Protein AF-A0A6I2GL03-F1 (afdb_monomer)

Secondary structure (DSSP, 8-state):
------PPP---------------------------PPPPP---EEEEEEETTEEEEEEEETTEEEEEEEEEEETTEEEEEEEETTEEEEEEEETTTTEEEEEEEETTT--B----HHHHHHHHHHHHHHHHHSPPGGGS-HHHHHHHHHHHHHHT--TTS-S-EEEE--SSS---B-HHHHHHHSTTT---TT---EEEEE--BTTBSTT-GGGEEEEE-SS--SSSS-EEEETTEEEES--SS-SS-EEESTTSSBSSSSTT--S-BBHHHHHHHHHHTTT--SSSHHHHHHHHHHHHHHHHSPP--

pLDDT: mean 80.21, std 18.07, range [30.84, 98.75]

Radius of gyration: 24.55 Å; Cα contacts (8 Å, |Δi|>4): 687; chains: 1; bounding box: 97×52×52 Å

Foldseek 3Di:
DDDDDDDDDDDDDDDDDDDDDPDDPDPPPDPPPPFAAQAAAQAWDWDWDDDLFKIWGWTDGPPWIKGKMWGDPDVQKIKIWIDTPQKIWIKIDRLVQQKMKIAIAGNVPRHFDFQDSVNLNHLLNVLVNLLVPADFAPNGRPRSLQNSLNSQLNSLPGRQDGRTDMGGQDPPDDFAFPLVQQCAQEPVNPHDPDDQDWDWAFEAAPVGHRVDPQRTATERHYADDPDQFKWWDDPNDIDPAFAARDGHIHMYHQQAQAQGHDRSGGQTGGRLSRHLSSHNRHHHHSPDPRNNVSSSVSSSSSSHNHGSD

Nearest PDB structures (foldseek):
  6xux-assembly1_A  TM=5.306E-01  e=7.454E-02  Escherichia coli K-12
  5ca3-assembly1_A  TM=5.198E-01  e=1.328E-01  Escherichia coli K-12
  5gw7-assembly1_A  TM=5.240E-01  e=1.672E-01  Escherichia coli K-12
  7q1u-assembly1_B  TM=5.285E-01  e=1.877E-01  Escherichia coli K-12
  7vd2-assembly1_B  TM=6.898E-01  e=7.548E+00  Homo sapiens

Solvent-accessible surface area (backbone atoms only — not comparable to full-atom values): 16567 Å² total; per-residue (Å²): 138,84,85,86,80,84,82,82,85,81,85,83,85,84,91,79,96,69,85,82,74,86,72,70,84,73,79,78,76,69,77,83,73,90,42,49,59,84,51,71,65,39,72,60,52,73,48,79,49,78,51,86,51,28,24,36,41,38,35,40,34,92,91,48,55,36,42,40,39,15,27,58,78,47,97,77,24,35,39,32,43,37,36,41,98,57,37,37,36,40,33,39,39,31,67,88,78,26,36,32,36,39,32,38,25,29,63,90,77,68,44,83,50,74,62,48,65,74,51,22,11,48,32,36,18,46,30,54,42,43,58,69,73,43,59,65,37,80,72,27,43,67,21,47,44,52,39,44,40,51,40,12,46,57,28,58,49,30,71,81,52,78,46,65,41,82,41,64,35,65,93,84,56,74,82,58,69,38,37,71,33,29,54,33,43,13,75,90,47,79,64,42,96,90,56,89,36,62,48,77,13,38,22,47,28,97,88,48,55,53,85,35,79,65,17,27,32,39,32,35,21,28,47,45,79,91,48,102,35,39,29,27,61,52,97,95,40,79,40,76,46,68,56,64,37,51,67,46,42,42,34,39,8,36,44,43,24,32,19,51,36,65,68,53,33,56,41,26,27,30,55,40,19,19,26,25,35,26,27,44,50,28,65,41,25,41,43,34,86,61,30,47,51,27,45,63,57,20,47,36,46,38,73,61,49,65,57,55,91

Sequence (309 aa):
MKRLVAMLAVSVLFAGCGEQQEQAPQEQVSPEIDGEQAAPVKEGTLSLQESAGAAEGRFVSGDDVVAFRSREVEPGVFSVDVSLHGLALNALMDPANGAGSLDGFAEANGADTQIVDEDRAVLAGFSAALNRDLPQGDAASPAAKYLRRSVSLWAEHPSSVELERTVLGERGRGYTMLCSYAKCGGAYTGSCSSWNWYSYAKHDCQHGGFDATINQQIAQLGNHGTCSGDEYYYSSGWKCGEPDHWSRPKVYGNCFGRCGGGCGGDTQYTVDATNHDGCVRNGHALASAYCDDQFTSASDDELYAGNCY

Structure (mmCIF, N/CA/C/O backbone):
data_AF-A0A6I2GL03-F1
#
_entry.id   AF-A0A6I2GL03-F1
#
loop_
_atom_site.group_PDB
_atom_site.id
_atom_site.type_symbol
_atom_site.label_atom_id
_atom_site.label_alt_id
_atom_site.label_comp_id
_atom_site.label_asym_id
_atom_site.label_entity_id
_atom_site.label_seq_id
_atom_site.pdbx_PDB_ins_code
_atom_site.Cartn_x
_atom_site.Cartn_y
_atom_site.Cartn_z
_atom_site.occupancy
_atom_site.B_iso_or_equiv
_atom_site.auth_seq_id
_atom_site.auth_comp_id
_atom_site.auth_asym_id
_atom_site.auth_atom_id
_atom_site.pdbx_PDB_model_num
ATOM 1 N N . MET A 1 1 ? 77.131 -28.910 19.345 1.00 39.12 1 MET A N 1
ATOM 2 C CA . MET A 1 1 ? 77.290 -28.997 17.876 1.00 39.12 1 MET A CA 1
ATOM 3 C C . MET A 1 1 ? 76.082 -29.715 17.289 1.00 39.12 1 MET A C 1
ATOM 5 O O . MET A 1 1 ? 75.655 -30.689 17.886 1.00 39.12 1 MET A O 1
ATOM 9 N N . LYS A 1 2 ? 75.614 -29.232 16.127 1.00 40.28 2 LYS A N 1
ATOM 10 C CA . LYS A 1 2 ? 74.581 -29.777 15.217 1.00 40.28 2 LYS A CA 1
ATOM 11 C C . LYS A 1 2 ? 73.106 -29.568 15.609 1.00 40.28 2 LYS A C 1
ATOM 13 O O . LYS A 1 2 ? 72.483 -30.383 16.274 1.00 40.28 2 LYS A O 1
ATOM 18 N N . ARG A 1 3 ? 72.570 -28.445 15.105 1.00 38.75 3 ARG A N 1
ATOM 19 C CA . ARG A 1 3 ? 71.143 -28.182 14.859 1.00 38.75 3 ARG A CA 1
ATOM 20 C C . ARG A 1 3 ? 70.685 -29.029 13.664 1.00 38.75 3 ARG A C 1
ATOM 22 O O . ARG A 1 3 ? 71.364 -29.021 12.639 1.00 38.75 3 ARG A O 1
ATOM 29 N N . LEU A 1 4 ? 69.557 -29.721 13.794 1.00 43.41 4 LEU A N 1
ATOM 30 C CA . LEU A 1 4 ? 68.844 -30.367 12.691 1.00 43.41 4 LEU A CA 1
ATOM 31 C C . LEU A 1 4 ? 67.777 -29.390 12.186 1.00 43.41 4 LEU A C 1
ATOM 33 O O . LEU A 1 4 ? 66.851 -29.042 12.913 1.00 43.41 4 LEU A O 1
ATOM 37 N N . VAL A 1 5 ? 67.970 -28.907 10.962 1.00 48.41 5 VAL A N 1
ATOM 38 C CA . VAL A 1 5 ? 67.008 -28.115 10.190 1.00 48.41 5 VAL A CA 1
ATOM 39 C C . VAL A 1 5 ? 66.266 -29.098 9.292 1.00 48.41 5 VAL A C 1
ATOM 41 O O . VAL A 1 5 ? 66.897 -29.773 8.480 1.00 48.41 5 VAL A O 1
ATOM 44 N N . ALA A 1 6 ? 64.950 -29.205 9.453 1.00 47.94 6 ALA A N 1
ATOM 45 C CA . ALA A 1 6 ? 64.095 -29.945 8.536 1.00 47.94 6 ALA A CA 1
ATOM 46 C C . ALA A 1 6 ? 63.769 -29.044 7.333 1.00 47.94 6 ALA A C 1
ATOM 48 O O . ALA A 1 6 ? 63.126 -28.007 7.484 1.00 47.94 6 ALA A O 1
ATOM 49 N N . MET A 1 7 ? 64.264 -29.426 6.154 1.00 41.88 7 MET A N 1
ATOM 50 C CA . MET A 1 7 ? 63.870 -28.854 4.867 1.00 41.88 7 MET A CA 1
ATOM 51 C C . MET A 1 7 ? 62.477 -29.368 4.492 1.00 41.88 7 MET A C 1
ATOM 53 O O . MET A 1 7 ? 62.287 -30.576 4.362 1.00 41.88 7 MET A O 1
ATOM 57 N N . LEU A 1 8 ? 61.529 -28.457 4.268 1.00 41.16 8 LEU A N 1
ATOM 58 C CA . LEU A 1 8 ? 60.331 -28.744 3.485 1.00 41.16 8 LEU A CA 1
ATOM 59 C C . LEU A 1 8 ? 60.680 -28.568 2.001 1.00 41.16 8 LEU A C 1
ATOM 61 O O . LEU A 1 8 ? 61.141 -27.503 1.589 1.00 41.16 8 LEU A O 1
ATOM 65 N N . ALA A 1 9 ? 60.480 -29.620 1.213 1.00 43.28 9 ALA A N 1
ATOM 66 C CA . ALA A 1 9 ? 60.606 -29.585 -0.235 1.00 43.28 9 ALA A CA 1
ATOM 67 C C . ALA A 1 9 ? 59.385 -28.877 -0.843 1.00 43.28 9 ALA A C 1
ATOM 69 O O . ALA A 1 9 ? 58.252 -29.312 -0.655 1.00 43.28 9 ALA A O 1
ATOM 70 N N . VAL A 1 10 ? 59.628 -27.790 -1.576 1.00 41.06 10 VAL A N 1
ATOM 71 C CA . VAL A 1 10 ? 58.640 -27.146 -2.448 1.00 41.06 10 VAL A CA 1
ATOM 72 C C . VAL A 1 10 ? 58.756 -27.799 -3.821 1.00 41.06 10 VAL A C 1
ATOM 74 O O . VAL A 1 10 ? 59.756 -27.632 -4.517 1.00 41.06 10 VAL A O 1
ATOM 77 N N . SER A 1 11 ? 57.744 -28.573 -4.200 1.00 44.53 11 SER A N 1
ATOM 78 C CA . SER A 1 11 ? 57.613 -29.128 -5.545 1.00 44.53 11 SER A CA 1
ATOM 79 C C . SER A 1 11 ? 57.050 -28.056 -6.476 1.00 44.53 11 SER A C 1
ATOM 81 O O . SER A 1 11 ? 55.866 -27.737 -6.431 1.00 44.53 11 SER A O 1
ATOM 83 N N . VAL A 1 12 ? 57.916 -27.492 -7.315 1.00 41.81 12 VAL A N 1
ATOM 84 C CA . VAL A 1 12 ? 57.535 -26.657 -8.458 1.00 41.81 12 VAL A CA 1
ATOM 85 C C . VAL A 1 12 ? 57.173 -27.591 -9.613 1.00 41.81 12 VAL A C 1
ATOM 87 O O . VAL A 1 12 ? 58.044 -28.280 -10.139 1.00 41.81 12 VAL A O 1
ATOM 90 N N . LEU A 1 13 ? 55.900 -27.616 -10.009 1.00 46.09 13 LEU A N 1
ATOM 91 C CA . LEU A 1 13 ? 55.458 -28.207 -11.272 1.00 46.09 13 LEU A CA 1
ATOM 92 C C . LEU A 1 13 ? 55.145 -27.074 -12.251 1.00 46.09 13 LEU A C 1
ATOM 94 O O . LEU A 1 13 ? 54.142 -26.379 -12.123 1.00 46.09 13 LEU A O 1
ATOM 98 N N . PHE A 1 14 ? 56.044 -26.895 -13.217 1.00 39.47 14 PHE A N 1
ATOM 99 C CA . PHE A 1 14 ? 55.793 -26.179 -14.463 1.00 39.47 14 PHE A CA 1
ATOM 100 C C . PHE A 1 14 ? 55.517 -27.194 -15.579 1.00 39.47 14 PHE A C 1
ATOM 102 O O . PHE A 1 14 ? 56.126 -28.262 -15.606 1.00 39.47 14 PHE A O 1
ATOM 109 N N . ALA A 1 15 ? 54.704 -26.741 -16.537 1.00 43.03 15 ALA A N 1
ATOM 110 C CA . ALA A 1 15 ? 54.479 -27.244 -17.895 1.00 43.03 15 ALA A CA 1
ATOM 111 C C . ALA A 1 15 ? 53.217 -28.095 -18.124 1.00 43.03 15 ALA A C 1
ATOM 113 O O . ALA A 1 15 ? 53.128 -29.265 -17.770 1.00 43.03 15 ALA A O 1
ATOM 114 N N . GLY A 1 16 ? 52.287 -27.468 -18.845 1.00 30.84 16 GLY A N 1
ATOM 115 C CA . GLY A 1 16 ? 51.155 -28.084 -19.521 1.00 30.84 16 GLY A CA 1
ATOM 116 C C . GLY A 1 16 ? 50.424 -27.035 -20.356 1.00 30.84 16 GLY A C 1
ATOM 117 O O . GLY A 1 16 ? 49.344 -26.602 -19.984 1.00 30.84 16 GLY A O 1
ATOM 118 N N . CYS A 1 17 ? 51.047 -26.568 -21.445 1.00 46.25 17 CYS A N 1
ATOM 119 C CA . CYS A 1 17 ? 50.319 -25.893 -22.521 1.00 46.25 17 CYS A CA 1
ATOM 120 C C . CYS A 1 17 ? 49.474 -26.961 -23.225 1.00 46.25 17 CYS A C 1
ATOM 122 O O . CYS A 1 17 ? 50.032 -27.837 -23.883 1.00 46.25 17 CYS A O 1
ATOM 124 N N . GLY A 1 18 ? 48.159 -26.909 -23.040 1.00 34.28 18 GLY A N 1
ATOM 125 C CA . GLY A 1 18 ? 47.176 -27.734 -23.733 1.00 34.28 18 GLY A CA 1
ATOM 126 C C . GLY A 1 18 ? 46.025 -26.843 -24.182 1.00 34.28 18 GLY A C 1
ATOM 127 O O . GLY A 1 18 ? 45.600 -25.970 -23.430 1.00 34.28 18 GLY A O 1
ATOM 128 N N . GLU A 1 19 ? 45.610 -27.027 -25.432 1.00 35.94 19 GLU A N 1
ATOM 129 C CA . GLU A 1 19 ? 44.560 -26.307 -26.156 1.00 35.94 19 GLU A CA 1
ATOM 130 C C . GLU A 1 19 ? 43.360 -25.894 -25.288 1.00 35.94 19 GLU A C 1
ATOM 132 O O . GLU A 1 19 ? 42.645 -26.735 -24.745 1.00 35.94 19 GLU A O 1
ATOM 137 N N . GLN A 1 20 ? 43.088 -24.586 -25.224 1.00 38.97 20 GLN A N 1
ATOM 138 C CA . GLN A 1 20 ? 41.753 -24.100 -24.892 1.00 38.97 20 GLN A CA 1
ATOM 139 C C . GLN A 1 20 ? 40.836 -24.426 -26.074 1.00 38.97 20 GLN A C 1
ATOM 141 O O . GLN A 1 20 ? 40.832 -23.722 -27.081 1.00 38.97 20 GLN A O 1
ATOM 146 N N . GLN A 1 21 ? 40.060 -25.501 -25.951 1.00 35.09 21 GLN A N 1
ATOM 147 C CA . GLN A 1 21 ? 38.801 -25.600 -26.677 1.00 35.09 21 GLN A CA 1
ATOM 148 C C . GLN A 1 21 ? 37.914 -24.438 -26.218 1.00 35.09 21 GLN A C 1
ATOM 150 O O . GLN A 1 21 ? 37.586 -24.342 -25.035 1.00 35.09 21 GLN A O 1
ATOM 155 N N . GLU A 1 22 ? 37.538 -23.564 -27.153 1.00 38.50 22 GLU A N 1
ATOM 156 C CA . GLU A 1 22 ? 36.390 -22.668 -27.015 1.00 38.50 22 GLU A CA 1
ATOM 157 C C . GLU A 1 22 ? 35.157 -23.523 -26.695 1.00 38.50 22 GLU A C 1
ATOM 159 O O . GLU A 1 22 ? 34.505 -24.080 -27.579 1.00 38.50 22 GLU A O 1
ATOM 164 N N . GLN A 1 23 ? 34.851 -23.672 -25.408 1.00 35.78 23 GLN A N 1
ATOM 165 C CA . GLN A 1 23 ? 33.518 -24.061 -24.986 1.00 35.78 23 GLN A CA 1
ATOM 166 C C . GLN A 1 23 ? 32.621 -22.853 -25.231 1.00 35.78 23 GLN A C 1
ATOM 168 O O . GLN A 1 23 ? 32.812 -21.791 -24.636 1.00 35.78 23 GLN A O 1
ATOM 173 N N . ALA A 1 24 ? 31.671 -23.026 -26.152 1.00 39.28 24 ALA A N 1
ATOM 174 C CA . ALA A 1 24 ? 30.541 -22.128 -26.323 1.00 39.28 24 ALA A CA 1
ATOM 175 C C . ALA A 1 24 ? 29.949 -21.782 -24.945 1.00 39.28 24 ALA A C 1
ATOM 177 O O . ALA A 1 24 ? 29.932 -22.662 -24.076 1.00 39.28 24 ALA A O 1
ATOM 178 N N . PRO A 1 25 ? 29.492 -20.535 -24.726 1.00 36.38 25 PRO A N 1
ATOM 179 C CA . PRO A 1 25 ? 28.933 -20.132 -23.446 1.00 36.38 25 PRO A CA 1
ATOM 180 C C . PRO A 1 25 ? 27.811 -21.104 -23.093 1.00 36.38 25 PRO A C 1
ATOM 182 O O . PRO A 1 25 ? 26.805 -21.184 -23.797 1.00 36.38 25 PRO A O 1
ATOM 185 N N . GLN A 1 26 ? 28.033 -21.897 -22.044 1.00 32.09 26 GLN A N 1
ATOM 186 C CA . GLN A 1 26 ? 26.962 -22.671 -21.454 1.00 32.09 26 GLN A CA 1
ATOM 187 C C . GLN A 1 26 ? 25.959 -21.653 -20.938 1.00 32.09 26 GLN A C 1
ATOM 189 O O . GLN A 1 26 ? 26.286 -20.831 -20.083 1.00 32.09 26 GLN A O 1
ATOM 194 N N . GLU A 1 27 ? 24.778 -21.690 -21.540 1.00 36.66 27 GLU A N 1
ATOM 195 C CA . GLU A 1 27 ? 23.555 -21.086 -21.049 1.00 36.66 27 GLU A CA 1
ATOM 196 C C . GLU A 1 27 ? 23.447 -21.473 -19.570 1.00 36.66 27 GLU A C 1
ATOM 198 O O . GLU A 1 27 ? 23.156 -22.620 -19.224 1.00 36.66 27 GLU A O 1
ATOM 203 N N . GLN A 1 28 ? 23.843 -20.547 -18.692 1.00 32.34 28 GLN A N 1
ATOM 204 C CA . GLN A 1 28 ? 23.580 -20.655 -17.270 1.00 32.34 28 GLN A CA 1
ATOM 205 C C . GLN A 1 28 ? 22.069 -20.568 -17.153 1.00 32.34 28 GLN A C 1
ATOM 207 O O . GLN A 1 28 ? 21.495 -19.485 -17.129 1.00 32.34 28 GLN A O 1
ATOM 212 N N . VAL A 1 29 ? 21.431 -21.733 -17.156 1.00 31.52 29 VAL A N 1
ATOM 213 C CA . VAL A 1 29 ? 20.069 -21.883 -16.677 1.00 31.52 29 VAL A CA 1
ATOM 214 C C . VAL A 1 29 ? 20.144 -21.498 -15.204 1.00 31.52 29 VAL A C 1
ATOM 216 O O . VAL A 1 29 ? 20.599 -22.289 -14.373 1.00 31.52 29 VAL A O 1
ATOM 219 N N . SER A 1 30 ? 19.826 -20.235 -14.907 1.00 36.69 30 SER A N 1
ATOM 220 C CA . SER A 1 30 ? 19.549 -19.808 -13.540 1.00 36.69 30 SER A CA 1
ATOM 221 C C . SER A 1 30 ? 18.530 -20.788 -12.968 1.00 36.69 30 SER A C 1
ATOM 223 O O . SER A 1 30 ? 17.579 -21.130 -13.675 1.00 36.69 30 SER A O 1
ATOM 225 N N . PRO A 1 31 ? 18.728 -21.293 -11.740 1.00 32.88 31 PRO A N 1
ATOM 226 C CA . PRO A 1 31 ? 17.686 -22.069 -11.092 1.00 32.88 31 PRO A CA 1
ATOM 227 C C . PRO A 1 31 ? 16.416 -21.217 -11.095 1.00 32.88 31 PRO A C 1
ATOM 229 O O . PRO A 1 31 ? 16.474 -20.056 -10.689 1.00 32.88 31 PRO A O 1
ATOM 232 N N . GLU A 1 32 ? 15.308 -21.773 -11.594 1.00 34.50 32 GLU A N 1
ATOM 233 C CA . GLU A 1 32 ? 13.977 -21.236 -11.323 1.00 34.50 32 GLU A CA 1
ATOM 234 C C . GLU A 1 32 ? 13.886 -21.114 -9.802 1.00 34.50 32 GLU A C 1
ATOM 236 O O . GLU A 1 32 ? 13.841 -22.109 -9.076 1.00 34.50 32 GLU A O 1
ATOM 241 N N . ILE A 1 33 ? 14.006 -19.886 -9.300 1.00 40.75 33 ILE A N 1
ATOM 242 C CA . ILE A 1 33 ? 13.600 -19.596 -7.940 1.00 40.75 33 ILE A CA 1
ATOM 243 C C . ILE A 1 33 ? 12.084 -19.702 -8.021 1.00 40.75 33 ILE A C 1
ATOM 245 O O . ILE A 1 33 ? 11.450 -18.832 -8.615 1.00 40.75 33 ILE A O 1
ATOM 249 N N . ASP A 1 34 ? 11.529 -20.795 -7.489 1.00 39.88 34 ASP A N 1
ATOM 250 C CA . ASP A 1 34 ? 10.107 -20.928 -7.159 1.00 39.88 34 ASP A CA 1
ATOM 251 C C . ASP A 1 34 ? 9.787 -19.866 -6.101 1.00 39.88 34 ASP A C 1
ATOM 253 O O . ASP A 1 34 ? 9.725 -20.123 -4.900 1.00 39.88 34 ASP A O 1
ATOM 257 N N . GLY A 1 35 ? 9.753 -18.619 -6.546 1.00 52.00 35 GLY A N 1
ATOM 258 C CA . GLY A 1 35 ? 9.530 -17.465 -5.720 1.00 52.00 35 GLY A CA 1
ATOM 259 C C . GLY A 1 35 ? 8.040 -17.176 -5.658 1.00 52.00 35 GLY A C 1
ATOM 260 O O . GLY A 1 35 ? 7.304 -17.366 -6.625 1.00 52.00 35 GLY A O 1
ATOM 261 N N . GLU A 1 36 ? 7.611 -16.711 -4.496 1.00 60.91 36 GLU A N 1
ATOM 262 C CA . GLU A 1 36 ? 6.259 -16.242 -4.235 1.00 60.91 36 GLU A CA 1
ATOM 263 C C . GLU A 1 36 ? 5.882 -15.092 -5.187 1.00 60.91 36 GLU A C 1
ATOM 265 O O . GLU A 1 36 ? 6.317 -13.953 -5.017 1.00 60.91 36 GLU A O 1
ATOM 270 N N . GLN A 1 37 ? 5.127 -15.389 -6.244 1.00 60.81 37 GLN A N 1
ATOM 271 C CA . GLN A 1 37 ? 4.642 -14.371 -7.177 1.00 60.81 37 GLN A CA 1
ATOM 272 C C . GLN A 1 37 ? 3.482 -13.587 -6.558 1.00 60.81 37 GLN A C 1
ATOM 274 O O . GLN A 1 37 ? 2.784 -14.086 -5.675 1.00 60.81 37 GLN A O 1
ATOM 279 N N . ALA A 1 38 ? 3.235 -12.374 -7.059 1.00 62.97 38 ALA A N 1
ATOM 280 C CA . ALA A 1 38 ? 2.039 -11.625 -6.690 1.00 62.97 38 ALA A CA 1
ATOM 281 C C . ALA A 1 38 ? 0.782 -12.477 -6.940 1.00 62.97 38 ALA A C 1
ATOM 283 O O . ALA A 1 38 ? 0.540 -12.960 -8.051 1.00 62.97 38 ALA A O 1
ATOM 284 N N . ALA A 1 39 ? -0.007 -12.694 -5.887 1.00 63.94 39 ALA A N 1
ATOM 285 C CA . ALA A 1 39 ? -1.159 -13.578 -5.951 1.00 63.94 39 ALA A CA 1
ATOM 286 C C . ALA A 1 39 ? -2.250 -13.002 -6.879 1.00 63.94 39 ALA A C 1
ATOM 288 O O . ALA A 1 39 ? -2.476 -11.787 -6.898 1.00 63.94 39 ALA A O 1
ATOM 289 N N . PRO A 1 40 ? -2.976 -13.843 -7.643 1.00 68.56 40 PRO A N 1
ATOM 290 C CA . PRO A 1 40 ? -4.065 -13.365 -8.483 1.00 68.56 40 PRO A CA 1
ATOM 291 C C . PRO A 1 40 ? -5.161 -12.724 -7.621 1.00 68.56 40 PRO A C 1
ATOM 293 O O . PRO A 1 40 ? -5.654 -13.321 -6.664 1.00 68.56 40 PRO A O 1
ATOM 296 N N . VAL A 1 41 ? -5.564 -11.508 -7.989 1.00 78.56 41 VAL A N 1
ATOM 297 C CA . VAL A 1 41 ? -6.582 -10.732 -7.267 1.00 78.56 41 VAL A CA 1
ATOM 298 C C . VAL A 1 41 ? -7.925 -11.466 -7.293 1.00 78.56 41 VAL A C 1
ATOM 300 O O . VAL A 1 41 ? -8.472 -11.744 -8.363 1.00 78.56 41 VAL A O 1
ATOM 303 N N . LYS A 1 42 ? -8.496 -11.740 -6.116 1.00 86.38 42 LYS A N 1
ATOM 304 C CA . LYS A 1 42 ? -9.847 -12.302 -6.001 1.00 86.38 42 LYS A CA 1
ATOM 305 C C . LYS A 1 42 ? -10.907 -11.202 -6.075 1.00 86.38 42 LYS A C 1
ATOM 307 O O . LYS A 1 42 ? -11.026 -10.372 -5.177 1.00 86.38 42 LYS A O 1
ATOM 312 N N . GLU A 1 43 ? -11.713 -11.190 -7.135 1.00 90.25 43 GLU A N 1
ATOM 313 C CA . GLU A 1 43 ? -12.822 -10.235 -7.254 1.00 90.25 43 GLU A CA 1
ATOM 314 C C . GLU A 1 43 ? -13.901 -10.488 -6.193 1.00 90.25 43 GLU A C 1
ATOM 316 O O . GLU A 1 43 ? -14.283 -11.629 -5.929 1.00 90.25 43 GLU A O 1
ATOM 321 N N . GLY A 1 44 ? -14.441 -9.424 -5.599 1.00 93.44 44 GLY A N 1
ATOM 322 C CA . GLY A 1 44 ? -15.450 -9.550 -4.551 1.00 93.44 44 GLY A CA 1
AT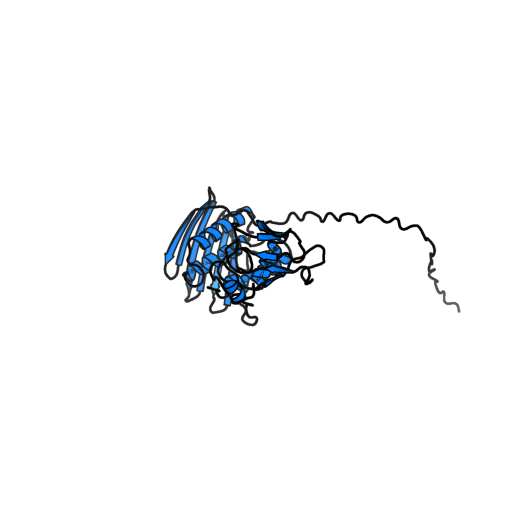OM 323 C C . GLY A 1 44 ? -16.280 -8.292 -4.322 1.00 93.44 44 GLY A C 1
ATOM 324 O O . GLY A 1 44 ? -16.069 -7.240 -4.934 1.00 93.44 44 GLY A O 1
ATOM 325 N N . THR A 1 45 ? -17.257 -8.421 -3.427 1.00 96.75 45 THR A N 1
ATOM 326 C CA . THR A 1 45 ? -18.179 -7.345 -3.044 1.00 96.75 45 THR A CA 1
ATOM 327 C C . THR A 1 45 ? -17.811 -6.795 -1.674 1.00 96.75 45 THR A C 1
ATOM 329 O O . THR A 1 45 ? -17.680 -7.550 -0.710 1.00 96.75 45 THR A O 1
ATOM 332 N N . LEU A 1 46 ? -17.690 -5.470 -1.585 1.00 97.81 46 LEU A N 1
ATOM 333 C CA . LEU A 1 46 ? -17.453 -4.752 -0.341 1.00 97.81 46 LEU A CA 1
ATOM 334 C C . LEU A 1 46 ? -18.775 -4.218 0.222 1.00 97.81 46 LEU A C 1
ATOM 336 O O . LEU A 1 46 ? -19.513 -3.500 -0.448 1.00 97.81 46 LEU A O 1
ATOM 340 N N . SER A 1 47 ? -19.054 -4.549 1.478 1.00 97.94 47 SER A N 1
ATOM 341 C CA . SER A 1 47 ? -20.076 -3.898 2.291 1.00 97.94 47 SER A CA 1
ATOM 342 C C . SER A 1 47 ? -19.370 -3.044 3.332 1.00 97.94 47 SER A C 1
ATOM 344 O O . SER A 1 47 ? -18.850 -3.585 4.305 1.00 97.94 47 SER A O 1
ATOM 346 N N . LEU A 1 48 ? -19.383 -1.728 3.143 1.00 97.38 48 LEU A N 1
ATOM 347 C CA . LEU A 1 48 ? -18.671 -0.761 3.970 1.00 97.38 48 LEU A CA 1
ATOM 348 C C . LEU A 1 48 ? -19.648 0.219 4.630 1.00 97.38 48 LEU A C 1
ATOM 350 O O . LEU A 1 48 ? -20.543 0.759 3.979 1.00 97.38 48 LEU A O 1
ATOM 354 N N . GLN A 1 49 ? -19.449 0.465 5.921 1.00 96.94 49 GLN A N 1
ATOM 355 C CA . GLN A 1 49 ? -20.096 1.534 6.671 1.00 96.94 49 GLN A CA 1
ATOM 356 C C . GLN A 1 49 ? -19.030 2.504 7.172 1.00 96.94 49 GLN A C 1
ATOM 358 O O . GLN A 1 49 ? -18.101 2.104 7.872 1.00 96.94 49 GLN A O 1
ATOM 363 N N . GLU A 1 50 ? -19.183 3.782 6.827 1.00 94.44 50 GLU A N 1
ATOM 364 C CA . GLU A 1 50 ? -18.268 4.844 7.238 1.00 94.44 50 GLU A CA 1
ATOM 365 C C . GLU A 1 50 ? -18.944 5.856 8.159 1.00 94.44 50 GLU A C 1
ATOM 367 O O . GLU A 1 50 ? -20.111 6.224 8.012 1.00 94.44 50 GLU A O 1
ATOM 372 N N . SER A 1 51 ? -18.151 6.353 9.097 1.00 89.75 51 SER A N 1
ATOM 373 C CA . SER A 1 51 ? -18.437 7.514 9.923 1.00 89.75 51 SER A CA 1
ATOM 374 C C . SER A 1 51 ? -17.152 8.328 10.093 1.00 89.75 51 SER A C 1
ATOM 376 O O . SER A 1 51 ? -16.071 7.879 9.723 1.00 89.75 51 SER A O 1
ATOM 378 N N . ALA A 1 52 ? -17.244 9.523 10.678 1.00 79.31 52 ALA A N 1
ATOM 379 C CA . ALA A 1 52 ? -16.099 10.432 10.791 1.00 79.31 52 ALA A CA 1
ATOM 380 C C . ALA A 1 52 ? -14.855 9.814 11.471 1.00 79.31 52 ALA A C 1
ATOM 382 O O . ALA A 1 52 ? -13.739 10.201 11.139 1.00 79.31 52 ALA A O 1
ATOM 383 N N . GLY A 1 53 ? -15.045 8.862 12.390 1.00 90.88 53 GLY A N 1
ATOM 384 C CA . GLY A 1 53 ? -13.965 8.219 13.146 1.00 90.88 53 GLY A CA 1
ATOM 385 C C . GLY A 1 53 ? -13.937 6.695 13.041 1.00 90.88 53 GLY A C 1
ATOM 386 O O . GLY A 1 53 ? -13.246 6.065 13.836 1.00 90.88 53 GLY A O 1
ATOM 387 N N . ALA A 1 54 ? -14.699 6.088 12.124 1.00 96.38 54 ALA A N 1
ATOM 388 C CA . ALA A 1 54 ? -14.713 4.635 11.964 1.00 96.38 54 ALA A CA 1
ATOM 389 C C . ALA A 1 54 ? -15.101 4.189 10.550 1.00 96.38 54 ALA A C 1
ATOM 391 O O . ALA A 1 54 ? -15.952 4.810 9.915 1.00 96.38 54 ALA A O 1
ATOM 392 N N . ALA A 1 55 ? -14.525 3.072 10.112 1.00 97.62 55 ALA A N 1
ATOM 393 C CA . ALA A 1 55 ? -14.860 2.361 8.884 1.00 97.62 55 ALA A CA 1
ATOM 394 C C . ALA A 1 55 ? -14.951 0.862 9.195 1.00 97.62 55 ALA A C 1
ATOM 396 O O . ALA A 1 55 ? -13.980 0.275 9.661 1.00 97.62 55 ALA A O 1
ATOM 397 N N . GLU A 1 56 ? -16.097 0.225 8.981 1.00 98.31 56 GLU A N 1
ATOM 398 C CA . GLU A 1 56 ? -16.284 -1.193 9.315 1.00 98.31 56 GLU A CA 1
ATOM 399 C C . GLU A 1 56 ? -17.165 -1.911 8.304 1.00 98.31 56 GLU A C 1
ATOM 401 O O . GLU A 1 56 ? -17.952 -1.290 7.584 1.00 98.31 56 GLU A O 1
ATOM 406 N N . GLY A 1 57 ? -17.023 -3.231 8.225 1.00 98.38 57 GLY A N 1
ATOM 407 C CA . GLY A 1 57 ? -17.748 -3.972 7.214 1.00 98.38 57 GLY A CA 1
ATOM 408 C C . GLY A 1 57 ? -17.236 -5.370 6.939 1.00 98.38 57 GLY A C 1
ATOM 409 O O . GLY A 1 57 ? -16.605 -6.019 7.779 1.00 98.38 57 GLY A O 1
ATOM 410 N N . ARG A 1 58 ? -17.579 -5.847 5.740 1.00 98.50 58 ARG A N 1
ATOM 411 C CA . ARG A 1 58 ? -17.140 -7.140 5.220 1.00 98.50 58 ARG A CA 1
ATOM 412 C C . ARG A 1 58 ? -16.798 -7.046 3.743 1.00 98.50 58 ARG A C 1
ATOM 414 O O . ARG A 1 58 ? -17.495 -6.366 2.992 1.00 98.50 58 ARG A O 1
ATOM 421 N N . PHE A 1 59 ? -15.785 -7.790 3.334 1.00 98.56 59 PHE A N 1
ATOM 422 C CA . PHE A 1 59 ? -15.521 -8.110 1.939 1.00 98.56 59 PHE A CA 1
ATOM 423 C C . PHE A 1 59 ? -15.786 -9.600 1.719 1.00 98.56 59 PHE A C 1
ATOM 425 O O . PHE A 1 59 ? -15.450 -10.422 2.571 1.00 98.56 59 PHE A O 1
ATOM 432 N N . VAL A 1 60 ? -16.445 -9.936 0.611 1.00 98.31 60 VAL A N 1
ATOM 433 C CA . VAL A 1 60 ? -16.810 -11.317 0.273 1.00 98.31 60 VAL A CA 1
ATOM 434 C C . VAL A 1 60 ? -16.374 -11.625 -1.154 1.00 98.31 60 VAL A C 1
ATOM 436 O O . VAL A 1 60 ? -16.782 -10.922 -2.084 1.00 98.31 60 VAL A O 1
ATOM 439 N N . SER A 1 61 ? -15.597 -12.694 -1.323 1.00 97.06 61 SER A N 1
ATOM 440 C CA . SER A 1 61 ? -15.186 -13.239 -2.619 1.00 97.06 61 SER A CA 1
ATOM 441 C C . SER A 1 61 ? -15.379 -14.755 -2.621 1.00 97.06 61 SER A C 1
ATOM 443 O O . SER A 1 61 ? -14.637 -15.489 -1.978 1.00 97.06 61 SER A O 1
ATOM 445 N N . GLY A 1 62 ? -16.416 -15.240 -3.310 1.00 95.38 62 GLY A N 1
ATOM 446 C CA . GLY A 1 62 ? -16.791 -16.655 -3.238 1.00 95.38 62 GLY A CA 1
ATOM 447 C C . GLY A 1 62 ? -17.119 -17.077 -1.801 1.00 95.38 62 GLY A C 1
ATOM 448 O O . GLY A 1 62 ? -18.019 -16.502 -1.187 1.00 95.38 62 GLY A O 1
ATOM 449 N N . ASP A 1 63 ? -16.382 -18.065 -1.293 1.00 96.19 63 ASP A N 1
ATOM 450 C CA . ASP A 1 63 ? -16.489 -18.557 0.087 1.00 96.19 63 ASP A CA 1
ATOM 451 C C . ASP A 1 63 ? -15.591 -17.782 1.071 1.00 96.19 63 ASP A C 1
ATOM 453 O O . ASP A 1 63 ? -15.745 -17.917 2.288 1.00 96.19 63 ASP A O 1
ATOM 457 N N . ASP A 1 64 ? -14.683 -16.943 0.563 1.00 97.94 64 ASP A N 1
ATOM 458 C CA . ASP A 1 64 ? -13.760 -16.165 1.380 1.00 97.94 64 ASP A CA 1
ATOM 459 C C . ASP A 1 64 ? -14.469 -14.933 1.945 1.00 97.94 64 ASP A C 1
ATOM 461 O O . ASP A 1 64 ? -15.136 -14.169 1.234 1.00 97.94 64 ASP A O 1
ATOM 465 N N . VAL A 1 65 ? -14.308 -14.721 3.251 1.00 98.25 65 VAL A N 1
ATOM 466 C CA . VAL A 1 65 ? -14.921 -13.603 3.967 1.00 98.25 65 VAL A CA 1
ATOM 467 C C . VAL A 1 65 ? -13.867 -12.891 4.793 1.00 98.25 65 VAL A C 1
ATOM 469 O O . VAL A 1 65 ? -13.267 -13.484 5.685 1.00 98.25 65 VAL A O 1
ATOM 472 N N . VAL A 1 66 ? -13.732 -11.592 4.547 1.00 98.69 66 VAL A N 1
ATOM 473 C CA . VAL A 1 66 ? -12.940 -10.683 5.372 1.00 98.69 66 VAL A CA 1
ATOM 474 C C . VAL A 1 66 ? -13.894 -9.848 6.211 1.00 98.69 66 VAL A C 1
ATOM 476 O O . VAL A 1 66 ? -14.781 -9.185 5.668 1.00 98.69 66 VAL A O 1
ATOM 479 N N . ALA A 1 67 ? -13.737 -9.866 7.529 1.00 98.69 67 ALA A N 1
ATOM 480 C CA . ALA A 1 67 ? -14.387 -8.915 8.426 1.00 98.69 67 ALA A CA 1
ATOM 481 C C . ALA A 1 67 ? -13.370 -7.854 8.841 1.00 98.69 67 ALA A C 1
ATOM 483 O O . ALA A 1 67 ? -12.226 -8.187 9.133 1.00 98.69 67 ALA A O 1
ATOM 484 N N . PHE A 1 68 ? -13.771 -6.586 8.873 1.00 98.75 68 PHE A N 1
ATOM 485 C CA . PHE A 1 68 ? -12.835 -5.514 9.193 1.00 98.75 68 PHE A CA 1
ATOM 486 C C . PHE A 1 68 ? -13.470 -4.394 10.002 1.00 98.75 68 PHE A C 1
ATOM 488 O O . PHE A 1 68 ? -14.679 -4.140 9.939 1.00 98.75 68 PHE A O 1
ATOM 495 N N . ARG A 1 69 ? -12.609 -3.685 10.726 1.00 98.50 69 ARG A N 1
ATOM 496 C CA . ARG A 1 69 ? -12.945 -2.481 11.466 1.00 98.50 69 ARG A CA 1
ATOM 497 C C . ARG A 1 69 ? -11.723 -1.588 11.592 1.00 98.50 69 ARG A C 1
ATOM 499 O O . ARG A 1 69 ? -10.679 -2.026 12.039 1.00 98.50 69 ARG A O 1
ATOM 506 N N . SER A 1 70 ? -11.878 -0.314 11.282 1.00 98.44 70 SER A N 1
ATOM 507 C CA . SER A 1 70 ? -10.939 0.741 11.629 1.00 98.44 70 SER A CA 1
ATOM 508 C C . SER A 1 70 ? -11.650 1.782 12.473 1.00 98.44 70 SER A C 1
ATOM 510 O O . SER A 1 70 ? -12.801 2.123 12.191 1.00 98.44 70 SER A O 1
ATOM 512 N N . ARG A 1 71 ? -11.003 2.267 13.531 1.00 97.94 71 ARG A N 1
ATOM 513 C CA . ARG A 1 71 ? -11.561 3.294 14.414 1.00 97.94 71 ARG A CA 1
ATOM 514 C C . ARG A 1 71 ? -10.482 4.146 15.056 1.00 97.94 71 ARG A C 1
ATOM 516 O O . ARG A 1 71 ? -9.397 3.661 15.361 1.00 97.94 71 ARG A O 1
ATOM 523 N N . GLU A 1 72 ? -10.828 5.388 15.343 1.00 97.81 72 GLU A N 1
ATOM 524 C CA . GLU A 1 72 ? -10.061 6.226 16.258 1.00 97.81 72 GLU A CA 1
ATOM 525 C C . GLU A 1 72 ? -10.200 5.680 17.692 1.00 97.81 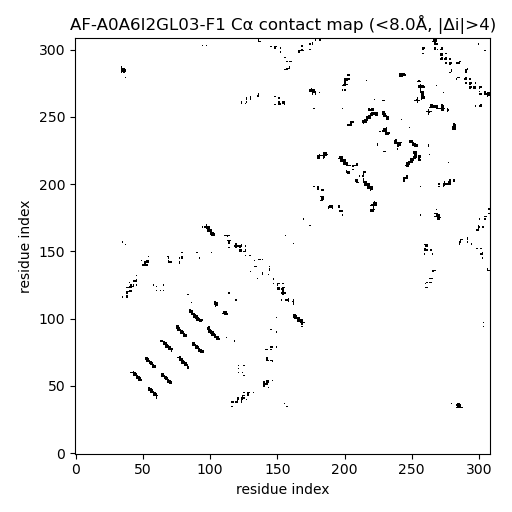72 GLU A C 1
ATOM 527 O O . GLU A 1 72 ? -11.314 5.478 18.185 1.00 97.81 72 GLU A O 1
ATOM 532 N N . VAL A 1 73 ? -9.077 5.376 18.345 1.00 97.50 73 VAL A N 1
ATOM 533 C CA . VAL A 1 73 ? -9.027 4.827 19.717 1.00 97.50 73 VAL A CA 1
ATOM 534 C C . VAL A 1 73 ? -8.555 5.856 20.739 1.00 97.50 73 VAL A C 1
ATOM 536 O O . VAL A 1 73 ? -8.975 5.813 21.893 1.00 97.50 73 VAL A O 1
ATOM 539 N N . GLU A 1 74 ? -7.759 6.820 20.291 1.00 96.56 74 GLU A N 1
ATOM 540 C CA . GLU A 1 74 ? -7.390 8.044 20.998 1.00 96.56 74 GLU A CA 1
ATOM 541 C C . GLU A 1 74 ? -7.358 9.187 19.973 1.00 96.56 74 GLU A C 1
ATOM 543 O O . GLU A 1 74 ? -7.291 8.901 18.779 1.00 96.56 74 GLU A O 1
ATOM 548 N N . PRO A 1 75 ? -7.396 10.470 20.380 1.00 95.81 75 PRO A N 1
ATOM 549 C CA . PRO A 1 75 ? -7.357 11.582 19.434 1.00 95.81 75 PRO A CA 1
ATOM 550 C C . PRO A 1 75 ? -6.170 11.492 18.462 1.00 95.81 75 PRO A C 1
ATOM 552 O O . PRO A 1 75 ? -5.016 11.636 18.860 1.00 95.81 75 PRO A O 1
ATOM 555 N N . GLY A 1 76 ? -6.464 11.277 17.182 1.00 94.38 76 GLY A N 1
ATOM 556 C CA . GLY A 1 76 ? -5.483 11.104 16.115 1.00 94.38 76 GLY A CA 1
ATOM 557 C C . GLY A 1 76 ? -4.820 9.726 16.040 1.00 94.38 76 GLY A C 1
ATOM 558 O O . GLY A 1 76 ? -3.975 9.555 15.167 1.00 94.38 76 GLY A O 1
ATOM 559 N N . VAL A 1 77 ? -5.192 8.760 16.889 1.00 96.94 77 VAL A N 1
ATOM 560 C CA . VAL A 1 77 ? -4.652 7.390 16.903 1.00 96.94 77 VAL A CA 1
ATOM 561 C C . VAL A 1 77 ? -5.704 6.410 16.402 1.00 96.94 77 VAL A C 1
ATOM 563 O O . VAL A 1 77 ? -6.811 6.344 16.939 1.00 96.94 77 VAL A O 1
ATOM 566 N N . PHE A 1 78 ? -5.354 5.606 15.401 1.00 97.50 78 PHE A N 1
ATOM 567 C CA . PHE A 1 78 ? -6.288 4.718 14.712 1.00 97.50 78 PHE A CA 1
ATOM 568 C C . PHE A 1 78 ? -5.887 3.259 14.877 1.00 97.50 78 PHE A C 1
ATOM 570 O O . PHE A 1 78 ? -4.742 2.896 14.640 1.00 97.50 78 PHE A O 1
ATOM 577 N N . SER A 1 79 ? -6.841 2.417 15.257 1.00 98.19 79 SER A N 1
ATOM 578 C CA . SER A 1 79 ? -6.692 0.964 15.287 1.00 98.19 79 SER A CA 1
ATOM 579 C C . SER A 1 79 ? -7.421 0.357 14.096 1.00 98.19 79 SER A C 1
ATOM 581 O O . SER A 1 79 ? -8.540 0.772 13.788 1.00 98.19 79 SER A O 1
ATOM 583 N N . VAL A 1 80 ? -6.786 -0.609 13.441 1.00 98.56 80 VAL A N 1
ATOM 584 C CA . VAL A 1 80 ? -7.329 -1.412 12.346 1.00 98.56 80 VAL A CA 1
ATOM 585 C C . VAL A 1 80 ? -7.323 -2.871 12.790 1.00 98.56 80 VAL A C 1
ATOM 587 O O . VAL A 1 80 ? -6.306 -3.368 13.255 1.00 98.56 80 VAL A O 1
ATOM 590 N N . ASP A 1 81 ? -8.455 -3.541 12.634 1.00 98.50 81 ASP A N 1
ATOM 591 C CA . ASP A 1 81 ? -8.670 -4.952 12.922 1.00 98.50 81 ASP A CA 1
ATOM 592 C C . ASP A 1 81 ? -9.210 -5.607 11.640 1.00 98.50 81 ASP A C 1
ATOM 594 O O . ASP A 1 81 ? -10.218 -5.150 11.091 1.00 98.50 81 ASP A O 1
ATOM 598 N N . VAL A 1 82 ? -8.562 -6.664 11.153 1.00 98.62 82 VAL A N 1
ATOM 599 C CA . VAL A 1 82 ? -8.985 -7.452 9.985 1.00 98.62 82 VAL A CA 1
ATOM 600 C C . VAL A 1 82 ? -8.944 -8.935 10.343 1.00 98.62 82 VAL A C 1
ATOM 602 O O . VAL A 1 82 ? -7.996 -9.398 10.959 1.00 98.62 82 VAL A O 1
ATOM 605 N N . SER A 1 83 ? -9.977 -9.684 9.969 1.00 98.50 83 SER A N 1
ATOM 606 C CA . SER A 1 83 ? -10.087 -11.125 10.210 1.00 98.50 83 SER A CA 1
ATOM 607 C C . SER A 1 83 ? -10.426 -11.848 8.911 1.00 98.50 83 SER A C 1
ATOM 609 O O . SER A 1 83 ? -11.382 -11.467 8.224 1.00 98.50 83 SER A O 1
ATOM 611 N N . LEU A 1 84 ? -9.638 -12.868 8.572 1.00 98.12 84 LEU A N 1
ATOM 612 C CA . LEU A 1 84 ? -9.822 -13.748 7.414 1.00 98.12 84 LEU A CA 1
ATOM 613 C C . LEU A 1 84 ? -9.167 -15.106 7.680 1.00 98.12 84 LEU A C 1
ATOM 615 O O . LEU A 1 84 ? -8.141 -15.155 8.335 1.00 98.12 84 LEU A O 1
ATOM 619 N N . HIS A 1 85 ? -9.745 -16.206 7.192 1.00 97.06 85 HIS A N 1
ATOM 620 C CA . HIS A 1 85 ? -9.158 -17.561 7.270 1.00 97.06 85 HIS A CA 1
ATOM 621 C C . HIS A 1 85 ? -8.657 -18.019 8.662 1.00 97.06 85 HIS A C 1
ATOM 623 O O . HIS A 1 85 ? -7.817 -18.909 8.770 1.00 97.06 85 HIS A O 1
ATOM 629 N N . GLY A 1 86 ? -9.194 -17.458 9.750 1.00 96.62 86 GLY A N 1
ATOM 630 C CA . GLY A 1 86 ? -8.709 -17.728 11.108 1.00 96.62 86 GLY A CA 1
ATOM 631 C C . GLY A 1 86 ? -7.410 -16.996 11.471 1.00 96.62 86 GLY A C 1
ATOM 632 O O . GLY A 1 86 ? -6.820 -17.313 12.502 1.00 96.62 86 GLY A O 1
ATOM 633 N N . LEU A 1 87 ? -6.978 -16.030 10.659 1.00 97.31 87 LEU A N 1
ATOM 634 C CA . LEU A 1 87 ? -5.997 -15.000 10.980 1.00 97.31 87 LEU A CA 1
ATOM 635 C C . LEU A 1 87 ? -6.713 -13.751 11.501 1.00 97.31 87 LEU A C 1
ATOM 637 O O . LEU A 1 87 ? -7.729 -13.326 10.945 1.00 97.31 87 LEU A O 1
ATOM 641 N N . ALA A 1 88 ? -6.133 -13.134 12.525 1.00 97.94 88 ALA A N 1
ATOM 642 C CA . ALA A 1 88 ? -6.432 -11.777 12.948 1.00 97.94 88 ALA A CA 1
ATOM 643 C C . ALA A 1 88 ? -5.211 -10.903 12.664 1.00 97.94 88 ALA A C 1
ATOM 645 O O . ALA A 1 88 ? -4.113 -11.197 13.128 1.00 97.94 88 ALA A O 1
ATOM 646 N N . LEU A 1 89 ? -5.420 -9.845 11.888 1.00 98.19 89 LEU A N 1
ATOM 647 C CA . LEU A 1 89 ? -4.428 -8.844 11.530 1.00 98.19 89 LEU A CA 1
ATOM 648 C C . LEU A 1 89 ? -4.792 -7.534 12.225 1.00 98.19 89 LEU A C 1
ATOM 650 O O . LEU A 1 89 ? -5.931 -7.061 12.128 1.00 98.19 89 LEU A O 1
ATOM 654 N N . ASN A 1 90 ? -3.833 -6.939 12.924 1.00 97.50 90 ASN A N 1
ATOM 655 C CA . ASN A 1 90 ? -4.051 -5.729 13.700 1.00 97.50 90 ASN A CA 1
ATOM 656 C C . ASN A 1 90 ? -3.032 -4.661 13.338 1.00 97.50 90 ASN A C 1
ATOM 658 O O . ASN A 1 90 ? -1.847 -4.927 13.175 1.00 97.50 90 ASN A O 1
ATOM 662 N N . ALA A 1 91 ? -3.498 -3.424 13.259 1.00 97.62 91 ALA A N 1
ATOM 663 C CA . ALA A 1 91 ? -2.646 -2.269 13.074 1.00 97.62 91 ALA A CA 1
ATOM 664 C C . ALA A 1 91 ? -3.000 -1.171 14.075 1.00 97.62 91 ALA A C 1
ATOM 666 O O . ALA A 1 91 ? -4.167 -0.975 14.421 1.00 97.62 91 ALA A O 1
ATOM 667 N N . LEU A 1 92 ? -1.988 -0.433 14.520 1.00 97.56 92 LEU A N 1
ATOM 668 C CA . LEU A 1 92 ? -2.144 0.786 15.307 1.00 97.56 92 LEU A CA 1
ATOM 669 C C . LEU A 1 92 ? -1.359 1.900 14.624 1.00 97.56 92 LEU A C 1
ATOM 671 O O . LEU A 1 92 ? -0.196 1.713 14.291 1.00 97.56 92 LEU A O 1
ATOM 675 N N . MET A 1 93 ? -1.985 3.051 14.419 1.00 96.00 93 MET A N 1
ATOM 676 C CA . MET A 1 93 ? -1.409 4.182 13.699 1.00 96.00 93 MET A CA 1
ATOM 677 C C . MET A 1 93 ? -1.468 5.424 14.576 1.00 96.00 93 MET A C 1
ATOM 679 O O . MET A 1 93 ? -2.552 5.913 14.882 1.00 96.00 93 MET A O 1
ATOM 683 N N . ASP A 1 94 ? -0.304 5.951 14.938 1.00 94.38 94 ASP A N 1
ATOM 684 C CA . ASP A 1 94 ? -0.095 7.228 15.620 1.00 94.38 94 ASP A CA 1
ATOM 685 C C . ASP A 1 94 ? 0.689 8.177 14.688 1.00 94.38 94 ASP A C 1
ATOM 687 O O . ASP A 1 94 ? 1.907 8.369 14.814 1.00 94.38 94 ASP A O 1
ATOM 691 N N . PRO A 1 95 ? 0.006 8.779 13.698 1.00 90.25 95 PRO A N 1
ATOM 692 C CA . PRO A 1 95 ? 0.632 9.684 12.743 1.00 90.25 95 PRO A CA 1
ATOM 693 C C . PRO A 1 95 ? 1.211 10.943 13.384 1.00 90.25 95 PRO A C 1
ATOM 695 O O . PRO A 1 95 ? 2.165 11.502 12.848 1.00 90.25 95 PRO A O 1
ATOM 698 N N . ALA A 1 96 ? 0.667 11.397 14.517 1.00 90.12 96 ALA A N 1
ATOM 699 C CA . ALA A 1 96 ? 1.185 12.572 15.211 1.00 90.12 96 ALA A CA 1
ATOM 700 C C . ALA A 1 96 ? 2.595 12.311 15.747 1.00 90.12 96 ALA A C 1
ATOM 702 O O . ALA A 1 96 ? 3.454 13.197 15.705 1.00 90.12 96 ALA A O 1
ATOM 703 N N . ASN A 1 97 ? 2.849 11.085 16.211 1.00 89.38 97 ASN A N 1
ATOM 704 C CA . ASN A 1 97 ? 4.179 10.677 16.625 1.00 89.38 97 ASN A CA 1
ATOM 705 C C . ASN A 1 97 ? 5.023 10.069 15.502 1.00 89.38 97 ASN A C 1
ATOM 707 O O . ASN A 1 97 ? 6.236 9.947 15.703 1.00 89.38 97 ASN A O 1
ATOM 711 N N . GLY A 1 98 ? 4.433 9.770 14.342 1.00 88.69 98 GLY A N 1
ATOM 712 C CA . GLY A 1 98 ? 5.096 9.029 13.273 1.00 88.69 98 GLY A CA 1
ATOM 713 C C . GLY A 1 98 ? 5.442 7.629 13.759 1.00 88.69 98 GLY A C 1
ATOM 714 O O . GLY A 1 98 ? 6.589 7.210 13.670 1.00 88.69 98 GLY A O 1
ATOM 715 N N . ALA A 1 99 ? 4.491 6.947 14.384 1.00 91.00 99 ALA A N 1
ATOM 716 C CA . ALA A 1 99 ? 4.689 5.615 14.927 1.00 91.00 99 ALA A CA 1
ATOM 717 C C . ALA A 1 99 ? 3.467 4.760 14.641 1.00 91.00 99 ALA A C 1
ATOM 719 O O . ALA A 1 99 ? 2.337 5.238 14.664 1.00 91.00 99 ALA A O 1
ATOM 720 N N . GLY A 1 100 ? 3.698 3.486 14.379 1.00 92.69 100 GLY A N 1
ATOM 721 C CA . GLY A 1 100 ? 2.627 2.548 14.133 1.00 92.69 100 GLY A CA 1
ATOM 722 C C . GLY A 1 100 ? 3.134 1.131 14.197 1.00 92.69 100 GLY A C 1
ATOM 723 O O . GLY A 1 100 ? 4.339 0.886 14.235 1.00 92.69 100 GLY A O 1
ATOM 724 N N . SER A 1 101 ? 2.202 0.203 14.244 1.00 94.81 101 SER A N 1
ATOM 725 C CA . SER A 1 101 ? 2.490 -1.216 14.255 1.00 94.81 101 SER A CA 1
ATOM 726 C C . SER A 1 101 ? 1.555 -1.942 13.311 1.00 94.81 101 SER A C 1
ATOM 728 O O . SER A 1 101 ? 0.410 -1.527 13.125 1.00 94.81 101 SER A O 1
ATOM 730 N N . LEU A 1 102 ? 2.062 -3.017 12.727 1.00 94.94 102 LEU A N 1
ATOM 731 C CA . LEU A 1 102 ? 1.279 -4.053 12.071 1.00 94.94 102 LEU A CA 1
ATOM 732 C C . LEU A 1 102 ? 1.624 -5.369 12.755 1.00 94.94 102 LEU A C 1
ATOM 734 O O . LEU A 1 102 ? 2.758 -5.553 13.189 1.00 94.94 102 LEU A O 1
ATOM 738 N N . ASP A 1 103 ? 0.638 -6.236 12.900 1.00 95.19 103 ASP A N 1
ATOM 739 C CA . ASP A 1 103 ? 0.793 -7.535 13.534 1.00 95.19 103 ASP A CA 1
ATOM 740 C C . ASP A 1 103 ? -0.240 -8.518 12.970 1.00 95.19 103 ASP A C 1
ATOM 742 O O . ASP A 1 103 ? -1.254 -8.105 12.391 1.00 95.19 103 ASP A O 1
ATOM 746 N N . GLY A 1 104 ? 0.015 -9.813 13.135 1.00 94.75 104 GLY A N 1
ATOM 747 C CA . GLY A 1 104 ? -0.866 -10.880 12.694 1.00 94.75 104 GLY A CA 1
ATOM 748 C C . GLY A 1 104 ? -0.671 -12.176 13.473 1.00 94.75 104 GLY A C 1
ATOM 749 O O . GLY A 1 104 ? 0.439 -12.690 13.590 1.00 94.75 104 GLY A O 1
ATOM 750 N N . PHE A 1 105 ? -1.771 -12.751 13.955 1.00 95.75 105 PHE A N 1
ATOM 751 C CA . PHE A 1 105 ? -1.772 -13.990 14.734 1.00 95.75 105 PHE A CA 1
ATOM 752 C C . PHE A 1 105 ? -2.939 -14.903 14.356 1.00 95.75 105 PHE A C 1
ATOM 754 O O . PHE A 1 105 ? -3.966 -14.476 13.826 1.00 95.75 105 PHE A O 1
ATOM 761 N N . ALA A 1 106 ? -2.804 -16.191 14.661 1.00 96.12 106 ALA A N 1
ATOM 762 C CA . ALA A 1 106 ? -3.884 -17.152 14.493 1.00 96.12 106 ALA A CA 1
ATOM 763 C C . ALA A 1 106 ? -4.977 -16.935 15.558 1.00 96.12 106 ALA A C 1
ATOM 765 O O . ALA A 1 106 ? -4.722 -17.026 16.759 1.00 96.12 106 ALA A O 1
ATOM 766 N N . GLU A 1 107 ? -6.228 -16.727 15.146 1.00 94.62 107 GLU A N 1
ATOM 767 C CA . GLU A 1 107 ? -7.367 -16.453 16.039 1.00 94.62 107 GLU A CA 1
ATOM 768 C C . GLU A 1 107 ? -7.610 -17.567 17.064 1.00 94.62 107 GLU A C 1
ATOM 770 O O . GLU A 1 107 ? -8.042 -17.315 18.189 1.00 94.62 107 GLU A O 1
ATOM 775 N N . ALA A 1 108 ? -7.343 -18.817 16.682 1.00 95.31 108 ALA A N 1
ATOM 776 C CA . ALA A 1 108 ? -7.655 -19.980 17.505 1.00 95.31 108 ALA A CA 1
ATOM 777 C C . ALA A 1 108 ? -6.807 -20.069 18.785 1.00 95.31 108 ALA A C 1
ATOM 779 O O . ALA A 1 108 ? -7.242 -20.678 19.765 1.00 95.31 108 ALA A O 1
ATOM 780 N N . ASN A 1 109 ? -5.587 -19.525 18.772 1.00 94.25 109 ASN A N 1
ATOM 781 C CA . ASN A 1 109 ? -4.617 -19.714 19.853 1.00 94.25 109 ASN A CA 1
ATOM 782 C C . ASN A 1 109 ? -3.721 -18.496 20.140 1.00 94.25 109 ASN A C 1
ATOM 784 O O . ASN A 1 109 ? -2.952 -18.557 21.097 1.00 94.25 109 ASN A O 1
ATOM 788 N N . GLY A 1 110 ? -3.822 -17.419 19.356 1.00 92.81 110 GLY A N 1
ATOM 789 C CA . GLY A 1 110 ? -2.999 -16.216 19.486 1.00 92.81 110 GLY A CA 1
ATOM 790 C C . GLY A 1 110 ? -1.521 -16.431 19.163 1.00 92.81 110 GLY A C 1
ATOM 791 O O . GLY A 1 110 ? -0.701 -15.641 19.610 1.00 92.81 110 GLY A O 1
ATOM 792 N N . ALA A 1 111 ? -1.167 -17.518 18.472 1.00 92.69 111 ALA A N 1
ATOM 793 C CA . ALA A 1 111 ? 0.210 -17.773 18.068 1.00 92.69 111 ALA A CA 1
ATOM 794 C C . ALA A 1 111 ? 0.570 -16.972 16.814 1.00 92.69 111 ALA A C 1
ATOM 796 O O . ALA A 1 111 ? -0.284 -16.778 15.941 1.00 92.69 111 ALA A O 1
ATOM 797 N N . ASP A 1 112 ? 1.843 -16.600 16.710 1.00 90.69 112 ASP A N 1
ATOM 798 C CA . ASP A 1 112 ? 2.414 -15.978 15.519 1.00 90.69 112 ASP A CA 1
ATOM 799 C C . ASP A 1 112 ? 2.099 -16.816 14.279 1.00 90.69 112 ASP A C 1
ATOM 801 O O . ASP A 1 112 ? 2.104 -18.056 14.301 1.00 90.69 112 ASP A O 1
ATOM 805 N N . THR A 1 113 ? 1.805 -16.127 13.186 1.00 91.19 113 THR A N 1
ATOM 806 C CA . THR A 1 113 ? 1.445 -16.757 11.921 1.00 91.19 113 THR A CA 1
ATOM 807 C C . THR A 1 113 ? 2.123 -16.052 10.751 1.00 91.19 113 THR A C 1
ATOM 809 O O . THR A 1 113 ? 2.984 -15.196 10.942 1.00 91.19 113 THR A O 1
ATOM 812 N N . GLN A 1 114 ? 1.788 -16.469 9.537 1.00 91.62 114 GLN A N 1
ATOM 813 C CA . GLN A 1 114 ? 2.263 -15.888 8.290 1.00 91.62 114 GLN A CA 1
ATOM 814 C C . GLN A 1 114 ? 1.070 -15.717 7.357 1.00 91.62 114 GLN A C 1
ATOM 816 O O . GLN A 1 114 ? 0.151 -16.534 7.383 1.00 91.62 114 GLN A O 1
ATOM 821 N N . ILE A 1 115 ? 1.095 -14.672 6.534 1.00 92.44 115 ILE A N 1
ATOM 822 C CA . ILE A 1 115 ? 0.143 -14.526 5.434 1.00 92.44 115 ILE A CA 1
ATOM 823 C C . ILE A 1 115 ? 0.635 -15.444 4.310 1.00 92.44 115 ILE A C 1
ATOM 825 O O . ILE A 1 115 ? 1.782 -15.325 3.871 1.00 92.44 115 ILE A O 1
ATOM 829 N N . VAL A 1 116 ? -0.209 -16.377 3.867 1.00 91.44 116 VAL A N 1
ATOM 830 C CA . VAL A 1 116 ? 0.104 -17.271 2.737 1.00 91.44 116 VAL A CA 1
ATOM 831 C C . VAL A 1 116 ? -0.500 -16.759 1.425 1.00 91.44 116 VAL A C 1
ATOM 833 O O . VAL A 1 116 ? -1.232 -15.768 1.416 1.00 91.44 116 VAL A O 1
ATOM 836 N N . ASP A 1 117 ? -0.217 -17.424 0.301 1.00 90.00 117 ASP A N 1
ATOM 837 C CA . ASP A 1 117 ? -0.674 -16.992 -1.029 1.00 90.00 117 ASP A CA 1
ATOM 838 C C . ASP A 1 117 ? -2.196 -16.867 -1.119 1.00 90.00 117 ASP A C 1
ATOM 840 O O . ASP A 1 117 ? -2.717 -15.907 -1.694 1.00 90.00 117 ASP A O 1
ATOM 844 N N . GLU A 1 118 ? -2.930 -17.804 -0.516 1.00 92.56 118 GLU A N 1
ATOM 845 C CA . GLU A 1 118 ? -4.387 -17.752 -0.479 1.00 92.56 118 GLU A CA 1
ATOM 846 C C . GLU A 1 118 ? -4.914 -16.549 0.314 1.00 92.56 118 GLU A C 1
ATOM 848 O O . GLU A 1 118 ? -5.925 -15.962 -0.084 1.00 92.56 118 GLU A O 1
ATOM 853 N N . ASP A 1 119 ? -4.234 -16.165 1.397 1.00 94.94 119 ASP A N 1
ATOM 854 C CA . ASP A 1 119 ? -4.577 -14.991 2.203 1.00 94.94 119 ASP A CA 1
ATOM 855 C C . ASP A 1 119 ? -4.265 -13.707 1.429 1.00 94.94 119 ASP A C 1
ATOM 857 O O . ASP A 1 119 ? -5.130 -12.834 1.316 1.00 94.94 119 ASP A O 1
ATOM 861 N N . ARG A 1 120 ? -3.068 -13.614 0.826 1.00 92.88 120 ARG A N 1
ATOM 862 C CA . ARG A 1 120 ? -2.665 -12.484 -0.028 1.00 92.88 120 ARG A CA 1
ATOM 863 C C . ARG A 1 120 ? -3.633 -12.280 -1.181 1.00 92.88 120 ARG A C 1
ATOM 865 O O . ARG A 1 120 ? -4.035 -11.150 -1.426 1.00 92.88 120 ARG A O 1
ATOM 872 N N . ALA A 1 121 ? -4.083 -13.341 -1.851 1.00 92.19 121 ALA A N 1
ATOM 873 C CA . ALA A 1 121 ? -5.058 -13.239 -2.941 1.00 92.19 121 ALA A CA 1
ATOM 874 C C . ALA A 1 121 ? -6.381 -12.586 -2.490 1.00 92.19 121 ALA A C 1
ATOM 876 O O . ALA A 1 121 ? -6.965 -11.763 -3.207 1.00 92.19 121 ALA A O 1
ATOM 877 N N . VAL A 1 122 ? -6.857 -12.942 -1.289 1.00 95.81 122 VAL A N 1
ATOM 878 C CA . VAL A 1 122 ? -8.065 -12.361 -0.679 1.00 95.81 122 VAL A CA 1
ATOM 879 C C . VAL A 1 122 ? -7.817 -10.914 -0.250 1.00 95.81 122 VAL A C 1
ATOM 881 O O . VAL A 1 122 ? -8.650 -10.049 -0.527 1.00 95.81 122 VAL A O 1
ATOM 884 N N . LEU A 1 123 ? -6.677 -10.629 0.382 1.00 95.75 123 LEU A N 1
ATOM 885 C CA . LEU A 1 123 ? -6.288 -9.285 0.817 1.00 95.75 123 LEU A CA 1
ATOM 886 C C . LEU A 1 123 ? -6.064 -8.339 -0.366 1.00 95.75 123 LEU A C 1
ATOM 888 O O . LEU A 1 123 ? -6.498 -7.193 -0.303 1.00 95.75 123 LEU A O 1
ATOM 892 N N . ALA A 1 124 ? -5.485 -8.813 -1.468 1.00 92.25 124 ALA A N 1
ATOM 893 C CA . ALA A 1 124 ? -5.344 -8.063 -2.711 1.00 92.25 124 ALA A CA 1
ATOM 894 C C . ALA A 1 124 ? -6.718 -7.735 -3.316 1.00 92.25 124 ALA A C 1
ATOM 896 O O . ALA A 1 124 ? -6.970 -6.598 -3.716 1.00 92.25 124 ALA A O 1
ATOM 897 N N . GLY A 1 125 ? -7.646 -8.699 -3.306 1.00 93.31 125 GLY A N 1
ATOM 898 C CA . GLY A 1 125 ? -9.049 -8.484 -3.672 1.00 93.31 125 GLY A CA 1
ATOM 899 C C . GLY A 1 125 ? -9.741 -7.429 -2.809 1.00 93.31 125 GLY A C 1
ATOM 900 O O . GLY A 1 125 ? -10.413 -6.527 -3.319 1.00 93.31 125 GLY A O 1
ATOM 901 N N . PHE A 1 126 ? -9.532 -7.509 -1.495 1.00 96.19 126 PHE A N 1
ATOM 902 C CA . PHE A 1 126 ? -10.070 -6.552 -0.538 1.00 96.19 126 PHE A CA 1
ATOM 903 C C . PHE A 1 126 ? -9.457 -5.154 -0.720 1.00 96.19 126 PHE A C 1
ATOM 905 O O . PHE A 1 126 ? -10.201 -4.176 -0.791 1.00 96.19 126 PHE A O 1
ATOM 912 N N . SER A 1 127 ? -8.136 -5.053 -0.882 1.00 93.62 127 SER A N 1
ATOM 913 C CA . SER A 1 127 ? -7.412 -3.810 -1.181 1.00 93.62 127 SER A CA 1
ATOM 914 C C . SER A 1 127 ? -7.938 -3.157 -2.462 1.00 93.62 127 SER A C 1
ATOM 916 O O . SER A 1 127 ? -8.316 -1.985 -2.459 1.00 93.62 127 SER A O 1
ATOM 918 N N . ALA A 1 128 ? -8.092 -3.933 -3.540 1.00 90.06 128 ALA A N 1
ATOM 919 C CA . ALA A 1 128 ? -8.656 -3.449 -4.797 1.00 90.06 128 ALA A CA 1
ATOM 920 C C . ALA A 1 128 ? -10.096 -2.928 -4.629 1.00 90.06 128 ALA A C 1
ATOM 922 O O . ALA A 1 128 ? -10.457 -1.895 -5.200 1.00 90.06 128 ALA A O 1
ATOM 923 N N . ALA A 1 129 ? -10.920 -3.600 -3.819 1.00 93.25 129 ALA A N 1
ATOM 924 C CA . ALA A 1 129 ? -12.270 -3.138 -3.513 1.00 93.25 129 ALA A CA 1
ATOM 925 C C . ALA A 1 129 ? -12.271 -1.835 -2.692 1.00 93.25 129 ALA A C 1
ATOM 927 O O . ALA A 1 129 ? -13.045 -0.930 -3.002 1.00 93.25 129 ALA A O 1
ATOM 928 N N . LEU A 1 130 ? -11.376 -1.697 -1.706 1.00 93.50 130 LEU A N 1
ATOM 929 C CA . LEU A 1 130 ? -11.187 -0.452 -0.953 1.00 93.50 130 LEU A CA 1
ATOM 930 C C . LEU A 1 130 ? -10.740 0.694 -1.871 1.00 93.50 130 LEU A C 1
ATOM 932 O O . LEU A 1 130 ? -11.302 1.782 -1.793 1.00 93.50 130 LEU A O 1
ATOM 936 N N . ASN A 1 131 ? -9.788 0.455 -2.778 1.00 88.62 131 ASN A N 1
ATOM 937 C CA . ASN A 1 131 ? -9.300 1.458 -3.736 1.00 88.62 131 ASN A CA 1
ATOM 938 C C . ASN A 1 131 ? -10.388 1.936 -4.706 1.00 88.62 131 ASN A C 1
ATOM 940 O O . ASN A 1 131 ? -10.370 3.090 -5.138 1.00 88.62 131 ASN A O 1
ATOM 944 N N . ARG A 1 132 ? -11.329 1.053 -5.056 1.00 88.88 132 ARG A N 1
ATOM 945 C CA . ARG A 1 132 ? -12.464 1.361 -5.931 1.00 88.88 132 ARG A CA 1
ATOM 946 C C . ARG A 1 132 ? -13.557 2.152 -5.213 1.00 88.88 132 ARG A C 1
ATOM 948 O O . ARG A 1 132 ? -14.100 3.089 -5.795 1.00 88.88 132 ARG A O 1
ATOM 955 N N . ASP A 1 133 ? -13.904 1.742 -3.996 1.00 91.62 133 ASP A N 1
ATOM 956 C CA . ASP A 1 133 ? -15.130 2.194 -3.330 1.00 91.62 133 ASP A CA 1
ATOM 957 C C . ASP A 1 133 ? -14.891 3.351 -2.343 1.00 91.62 133 ASP A C 1
ATOM 959 O O . ASP A 1 133 ? -15.827 4.096 -2.047 1.00 91.62 133 ASP A O 1
ATOM 963 N N . LEU A 1 134 ? -13.657 3.546 -1.862 1.00 90.62 134 LEU A N 1
ATOM 964 C CA . LEU A 1 134 ? -13.292 4.684 -1.014 1.00 90.62 134 LEU A CA 1
ATOM 965 C C . LEU A 1 134 ? -12.833 5.896 -1.837 1.00 90.62 134 LEU A C 1
ATOM 967 O O . LEU A 1 134 ? -12.163 5.740 -2.861 1.00 90.62 134 LEU A O 1
ATOM 971 N N . PRO A 1 135 ? -13.076 7.128 -1.351 1.00 89.12 135 PRO A N 1
ATOM 972 C CA . PRO A 1 135 ? -12.422 8.309 -1.900 1.00 89.12 135 PRO A CA 1
ATOM 973 C C . PRO A 1 135 ? -10.892 8.167 -1.874 1.00 89.12 135 PRO A C 1
ATOM 975 O O . PRO A 1 135 ? -10.316 7.652 -0.915 1.00 89.12 135 PRO A O 1
ATOM 978 N N . GLN A 1 136 ? -10.211 8.632 -2.917 1.00 81.88 136 GLN A N 1
ATOM 979 C CA . GLN A 1 136 ? -8.747 8.595 -2.980 1.00 81.88 136 GLN A CA 1
ATOM 980 C C . GLN A 1 136 ? -8.109 9.680 -2.104 1.00 81.88 136 GLN A C 1
ATOM 982 O O . GLN A 1 136 ? -8.721 10.719 -1.842 1.00 81.88 136 GLN A O 1
ATOM 987 N N . GLY A 1 137 ? -6.872 9.435 -1.665 1.00 82.62 137 GLY A N 1
ATOM 988 C CA . GLY A 1 137 ? -6.055 10.437 -0.989 1.00 82.62 137 GLY A CA 1
ATOM 989 C C . GLY A 1 137 ? -6.705 11.021 0.269 1.00 82.62 137 GLY A C 1
ATOM 990 O O . GLY A 1 137 ? -7.284 10.298 1.083 1.00 82.62 137 GLY A O 1
ATOM 991 N N . ASP A 1 138 ? -6.613 12.344 0.421 1.00 85.12 138 ASP A N 1
ATOM 992 C CA . ASP A 1 138 ? -7.093 13.072 1.608 1.00 85.12 138 ASP A CA 1
ATOM 993 C C . ASP A 1 138 ? -8.621 13.252 1.655 1.00 85.12 138 ASP A C 1
ATOM 995 O O . ASP A 1 138 ? -9.153 13.780 2.633 1.00 85.12 138 ASP A O 1
ATOM 999 N N . ALA A 1 139 ? -9.346 12.811 0.621 1.00 88.94 139 ALA A N 1
ATOM 1000 C CA . ALA A 1 139 ? -10.807 12.817 0.627 1.00 88.94 139 ALA A CA 1
ATOM 1001 C C . ALA A 1 139 ? -11.405 11.672 1.469 1.00 88.94 139 ALA A C 1
ATOM 1003 O O . ALA A 1 139 ? -12.578 11.744 1.841 1.00 88.94 139 ALA A O 1
ATOM 1004 N N . ALA A 1 140 ? -10.630 10.621 1.764 1.00 90.38 140 ALA A N 1
ATOM 1005 C CA . ALA A 1 140 ? -11.049 9.544 2.657 1.00 90.38 140 ALA A CA 1
ATOM 1006 C C . ALA A 1 140 ? -11.055 10.003 4.122 1.00 90.38 140 ALA A C 1
ATOM 1008 O O . ALA A 1 140 ? -10.216 10.802 4.546 1.00 90.38 140 ALA A O 1
ATOM 1009 N N . SER A 1 141 ? -11.956 9.435 4.932 1.00 93.50 141 SER A N 1
ATOM 1010 C CA . SER A 1 141 ? -11.852 9.579 6.387 1.00 93.50 141 SER A CA 1
ATOM 1011 C C . SER A 1 141 ? -10.512 8.999 6.878 1.00 93.50 141 SER A C 1
ATOM 1013 O O . SER A 1 141 ? -10.021 8.028 6.295 1.00 93.50 141 SER A O 1
ATOM 1015 N N . PRO A 1 142 ? -9.896 9.530 7.952 1.00 93.56 142 PRO A N 1
ATOM 1016 C CA . PRO A 1 142 ? -8.646 8.975 8.472 1.00 93.56 142 PRO A CA 1
ATOM 1017 C C . PRO A 1 142 ? -8.726 7.475 8.793 1.00 93.56 142 PRO A C 1
ATOM 1019 O O . PRO A 1 142 ? -7.801 6.739 8.465 1.00 93.56 142 PRO A O 1
ATOM 1022 N N . ALA A 1 143 ? -9.851 7.009 9.350 1.00 95.56 143 ALA A N 1
ATOM 1023 C CA . ALA A 1 143 ? -10.082 5.589 9.613 1.00 95.56 143 ALA A CA 1
ATOM 1024 C C . ALA A 1 143 ? -10.083 4.760 8.314 1.00 95.56 143 ALA A C 1
ATOM 1026 O O . ALA A 1 143 ? -9.366 3.766 8.213 1.00 95.56 143 ALA A O 1
ATOM 1027 N N . ALA A 1 144 ? -10.816 5.195 7.285 1.00 95.12 144 ALA A N 1
ATOM 1028 C CA . ALA A 1 144 ? -10.827 4.510 5.993 1.00 95.12 144 ALA A CA 1
ATOM 1029 C C . ALA A 1 144 ? -9.458 4.538 5.294 1.00 95.12 144 ALA A C 1
ATOM 1031 O O . ALA A 1 144 ? -9.037 3.539 4.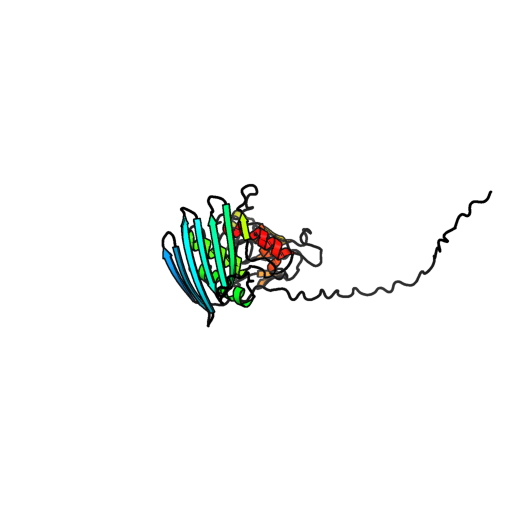713 1.00 95.12 144 ALA A O 1
ATOM 1032 N N . LYS A 1 145 ? -8.727 5.655 5.397 1.00 92.88 145 LYS A N 1
ATOM 1033 C CA . LYS A 1 145 ? -7.366 5.791 4.867 1.00 92.88 145 LYS A CA 1
ATOM 1034 C C . LYS A 1 145 ? -6.408 4.786 5.510 1.00 92.88 145 LYS A C 1
ATOM 1036 O O . LYS A 1 145 ? -5.690 4.098 4.792 1.00 92.88 145 LYS A O 1
ATOM 1041 N N . TYR A 1 146 ? -6.392 4.684 6.842 1.00 94.06 146 TYR A N 1
ATOM 1042 C CA . TYR A 1 146 ? -5.509 3.736 7.528 1.00 94.06 146 TYR A CA 1
ATOM 1043 C C . TYR A 1 146 ? -5.945 2.285 7.338 1.00 94.06 146 TYR A C 1
ATOM 1045 O O . TYR A 1 146 ? -5.082 1.429 7.200 1.00 94.06 146 TYR A O 1
ATOM 1053 N N . LEU A 1 147 ? -7.249 2.008 7.223 1.00 96.25 147 LEU A N 1
ATOM 1054 C CA . LEU A 1 147 ? -7.728 0.693 6.792 1.00 96.25 147 LEU A CA 1
ATOM 1055 C C . LEU A 1 147 ? -7.140 0.312 5.427 1.00 96.25 147 LEU A C 1
ATOM 1057 O O . LEU A 1 147 ? -6.542 -0.752 5.303 1.00 96.25 147 LEU A O 1
ATOM 1061 N N . ARG A 1 148 ? -7.284 1.190 4.423 1.00 93.88 148 ARG A N 1
ATOM 1062 C CA . ARG A 1 148 ? -6.753 0.969 3.071 1.00 93.88 148 ARG A CA 1
ATOM 1063 C C . ARG A 1 148 ? -5.249 0.710 3.101 1.00 93.88 148 ARG A C 1
ATOM 1065 O O . ARG A 1 148 ? -4.824 -0.313 2.585 1.00 93.88 148 ARG A O 1
ATOM 1072 N N . ARG A 1 149 ? -4.474 1.581 3.754 1.00 93.00 149 ARG A N 1
ATOM 1073 C CA . ARG A 1 149 ? -3.005 1.476 3.834 1.00 93.00 149 ARG A CA 1
ATOM 1074 C C . ARG A 1 149 ? -2.530 0.205 4.548 1.00 93.00 149 ARG A C 1
ATOM 1076 O O . ARG A 1 149 ? -1.606 -0.449 4.082 1.00 93.00 149 ARG A O 1
ATOM 1083 N N . SER A 1 150 ? -3.174 -0.194 5.646 1.00 95.25 150 SER A N 1
ATOM 1084 C CA . SER A 1 150 ? -2.811 -1.433 6.352 1.00 95.25 150 SER A CA 1
ATOM 1085 C C . SER A 1 150 ? -3.124 -2.686 5.536 1.00 95.25 150 SER A C 1
ATOM 1087 O O . SER A 1 150 ? -2.277 -3.562 5.416 1.00 95.25 150 SER A O 1
ATOM 1089 N N . VAL A 1 151 ? -4.316 -2.759 4.934 1.00 95.56 151 VAL A N 1
ATOM 1090 C CA . VAL A 1 151 ? -4.720 -3.897 4.085 1.00 95.56 151 VAL A CA 1
ATOM 1091 C C . VAL A 1 151 ? -3.824 -4.013 2.859 1.00 95.56 151 VAL A C 1
ATOM 1093 O O . VAL A 1 151 ? -3.432 -5.109 2.477 1.00 95.56 151 VAL A O 1
ATOM 1096 N N . SER A 1 152 ? -3.487 -2.870 2.275 1.00 92.56 152 SER A N 1
ATOM 1097 C CA . SER A 1 152 ? -2.560 -2.719 1.164 1.00 92.56 152 SER A CA 1
ATOM 1098 C C . SER A 1 152 ? -1.171 -3.294 1.483 1.00 92.56 152 SER A C 1
ATOM 1100 O O . SER A 1 15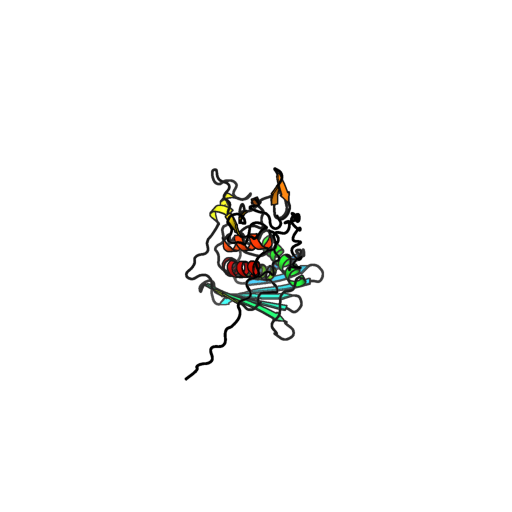2 ? -0.648 -4.066 0.686 1.00 92.56 152 SER A O 1
ATOM 1102 N N . LEU A 1 153 ? -0.624 -3.030 2.678 1.00 92.94 153 LEU A N 1
ATOM 1103 C CA . LEU A 1 153 ? 0.631 -3.649 3.124 1.00 92.94 153 LEU A CA 1
ATOM 1104 C C . LEU A 1 153 ? 0.506 -5.152 3.355 1.00 92.94 153 LEU A C 1
ATOM 1106 O O . LEU A 1 153 ? 1.361 -5.903 2.902 1.00 92.94 153 LEU A O 1
ATOM 1110 N N . TRP A 1 154 ? -0.556 -5.606 4.021 1.00 94.50 154 TRP A N 1
ATOM 1111 C CA . TRP A 1 154 ? -0.760 -7.039 4.250 1.00 94.50 154 TRP A CA 1
ATOM 1112 C C . TRP A 1 154 ? -0.941 -7.831 2.949 1.00 94.50 154 TRP A C 1
ATOM 1114 O O . TRP A 1 154 ? -0.535 -8.986 2.882 1.00 94.50 154 TRP A O 1
ATOM 1124 N N . ALA A 1 155 ? -1.514 -7.220 1.908 1.00 92.38 155 ALA A N 1
ATOM 1125 C CA . ALA A 1 155 ? -1.670 -7.847 0.596 1.00 92.38 155 ALA A CA 1
ATOM 1126 C C . ALA A 1 155 ? -0.331 -8.124 -0.114 1.00 92.38 155 ALA A C 1
ATOM 1128 O O . ALA A 1 155 ? -0.254 -9.078 -0.884 1.00 92.38 155 ALA A O 1
ATOM 1129 N N . GLU A 1 156 ? 0.706 -7.332 0.167 1.00 88.75 156 GLU A N 1
ATOM 1130 C CA . GLU A 1 156 ? 2.061 -7.484 -0.394 1.00 88.75 156 GLU A CA 1
ATOM 1131 C C . GLU A 1 156 ? 3.054 -8.074 0.613 1.00 88.75 156 GLU A C 1
ATOM 1133 O O . GLU A 1 156 ? 4.247 -8.150 0.330 1.00 88.75 156 GLU A O 1
ATOM 1138 N N . HIS A 1 157 ? 2.593 -8.459 1.809 1.00 90.69 157 HIS A N 1
ATOM 1139 C CA . HIS A 1 157 ? 3.485 -8.888 2.881 1.00 90.69 157 HIS A CA 1
ATOM 1140 C C . HIS A 1 157 ? 4.147 -10.225 2.511 1.00 90.69 157 HIS A C 1
ATOM 1142 O O . HIS A 1 157 ? 3.437 -11.237 2.404 1.00 90.69 157 HIS A O 1
ATOM 1148 N N . PRO A 1 158 ? 5.482 -10.263 2.328 1.00 88.38 158 PRO A N 1
ATOM 1149 C CA . PRO A 1 158 ? 6.167 -11.484 1.927 1.00 88.38 158 PRO A CA 1
ATOM 1150 C C . PRO A 1 158 ? 6.164 -12.505 3.063 1.00 88.38 158 PRO A C 1
ATOM 1152 O O . PRO A 1 158 ? 6.382 -12.144 4.221 1.00 88.38 158 PRO A O 1
ATOM 1155 N N . SER A 1 159 ? 6.005 -13.792 2.750 1.00 86.88 159 SER A N 1
ATOM 1156 C CA . SER A 1 159 ? 6.065 -14.859 3.771 1.00 86.88 159 SER A CA 1
ATOM 1157 C C . SER A 1 159 ? 7.431 -15.009 4.464 1.00 86.88 159 SER A C 1
ATOM 1159 O O . SER A 1 159 ? 7.554 -15.709 5.471 1.00 86.88 159 SER A O 1
ATOM 1161 N N . SER A 1 160 ? 8.473 -14.362 3.934 1.00 85.56 160 SER A N 1
ATOM 1162 C CA . SER A 1 160 ? 9.823 -14.294 4.503 1.00 85.56 160 SER A CA 1
ATOM 1163 C C . SER A 1 160 ? 10.012 -13.174 5.533 1.00 85.56 160 SER A C 1
ATOM 1165 O O . SER A 1 160 ? 11.061 -13.127 6.181 1.00 85.56 160 SER A O 1
ATOM 1167 N N . VAL A 1 161 ? 9.025 -12.289 5.713 1.00 85.38 161 VAL A N 1
ATOM 1168 C CA . VAL A 1 161 ? 9.074 -11.159 6.650 1.00 85.38 161 VAL A CA 1
ATOM 1169 C C . VAL A 1 161 ? 8.122 -11.415 7.819 1.00 85.38 161 VAL A C 1
ATOM 1171 O O . VAL A 1 161 ? 6.958 -11.749 7.625 1.00 85.38 161 VAL A O 1
ATOM 1174 N N . GLU A 1 162 ? 8.585 -11.220 9.056 1.00 87.62 162 GLU A N 1
ATOM 1175 C CA . GLU A 1 162 ? 7.725 -11.337 10.244 1.00 87.62 162 GLU A CA 1
ATOM 1176 C C . GLU A 1 162 ? 6.524 -10.375 10.161 1.00 87.62 162 GLU A C 1
ATOM 1178 O O . GLU A 1 162 ? 6.668 -9.221 9.747 1.00 87.62 162 GLU A O 1
ATOM 1183 N N . LEU A 1 163 ? 5.327 -10.855 10.528 1.00 88.81 163 LEU A N 1
ATOM 1184 C CA . LEU A 1 163 ? 4.107 -10.036 10.520 1.00 88.81 163 LEU A CA 1
ATOM 1185 C C . LEU A 1 163 ? 4.110 -8.976 11.623 1.00 88.81 163 LEU A C 1
ATOM 1187 O O . LEU A 1 163 ? 3.585 -7.884 11.404 1.00 88.81 163 LEU A O 1
ATOM 1191 N N . GLU A 1 164 ? 4.706 -9.278 12.780 1.00 89.75 164 GLU A N 1
ATOM 1192 C CA . GLU A 1 164 ? 4.869 -8.316 13.867 1.00 89.75 164 GLU A CA 1
ATOM 1193 C C . GLU A 1 164 ? 5.926 -7.276 13.484 1.00 89.75 164 GLU A C 1
ATOM 1195 O O . GLU A 1 164 ? 7.108 -7.574 13.297 1.00 89.75 164 GLU A O 1
ATOM 1200 N N . ARG A 1 165 ? 5.510 -6.013 13.393 1.00 84.81 165 ARG A N 1
ATOM 1201 C CA . ARG A 1 165 ? 6.400 -4.921 13.022 1.00 84.81 165 ARG A CA 1
ATOM 1202 C C . ARG A 1 165 ? 6.006 -3.615 13.682 1.00 84.81 165 ARG A C 1
ATOM 1204 O O . ARG A 1 165 ? 4.865 -3.172 13.603 1.00 84.81 165 ARG A O 1
ATOM 1211 N N . THR A 1 166 ? 7.000 -2.919 14.230 1.00 85.88 166 THR A N 1
ATOM 1212 C CA . THR A 1 166 ? 6.895 -1.483 14.522 1.00 85.88 166 THR A CA 1
ATOM 1213 C C . THR A 1 166 ? 7.425 -0.684 13.336 1.00 85.88 166 THR A C 1
ATOM 1215 O O . THR A 1 166 ? 8.563 -0.870 12.907 1.00 85.88 166 THR A O 1
ATOM 1218 N N . VAL A 1 167 ? 6.612 0.235 12.826 1.00 82.38 167 VAL A N 1
ATOM 1219 C CA . VAL A 1 167 ? 6.942 1.137 11.724 1.00 82.38 167 VAL A CA 1
ATOM 1220 C C . VAL A 1 167 ? 7.020 2.559 12.264 1.00 82.38 167 VAL A C 1
ATOM 1222 O O . VAL A 1 167 ? 6.026 3.136 12.709 1.00 82.38 167 VAL A O 1
ATOM 1225 N N . LEU A 1 168 ? 8.220 3.129 12.237 1.00 81.00 168 LEU A N 1
ATOM 1226 C CA . LEU A 1 168 ? 8.456 4.513 12.626 1.00 81.00 168 LEU A CA 1
ATOM 1227 C C . LEU A 1 168 ? 8.461 5.375 11.366 1.00 81.00 168 LEU A C 1
ATOM 1229 O O . LEU A 1 168 ? 9.314 5.193 10.507 1.00 81.00 168 LEU A O 1
ATOM 1233 N N . GLY A 1 169 ? 7.536 6.325 11.286 1.00 69.12 169 GLY A N 1
ATOM 1234 C CA . GLY A 1 169 ? 7.585 7.402 10.308 1.00 69.12 169 GLY A CA 1
ATOM 1235 C C . GLY A 1 169 ? 8.852 8.231 10.509 1.00 69.12 169 GLY A C 1
ATOM 1236 O O . GLY A 1 169 ? 9.234 8.563 11.639 1.00 69.12 169 GLY A O 1
ATOM 1237 N N . GLU A 1 170 ? 9.542 8.539 9.415 1.00 65.75 170 GLU A N 1
ATOM 1238 C CA . GLU A 1 170 ? 10.887 9.099 9.461 1.00 65.75 170 GLU A CA 1
ATOM 1239 C C . GLU A 1 170 ? 10.925 10.485 10.151 1.00 65.75 170 GLU A C 1
ATOM 1241 O O . GLU A 1 170 ? 10.644 11.526 9.561 1.00 65.75 170 GLU A O 1
ATOM 1246 N N . ARG A 1 171 ? 11.353 10.554 11.421 1.00 49.75 171 ARG A N 1
ATOM 1247 C CA . ARG A 1 171 ? 11.645 11.838 12.105 1.00 49.75 171 ARG A CA 1
ATOM 1248 C C . ARG A 1 171 ? 12.983 12.480 11.673 1.00 49.75 171 ARG A C 1
ATOM 1250 O O . ARG A 1 171 ? 13.390 13.474 12.273 1.00 49.75 171 ARG A O 1
ATOM 1257 N N . GLY A 1 172 ? 13.697 11.941 10.677 1.00 43.00 172 GLY A N 1
ATOM 1258 C CA . GLY A 1 172 ? 15.061 12.399 10.333 1.00 43.00 172 GLY A CA 1
ATOM 1259 C C . GLY A 1 172 ? 15.598 12.073 8.935 1.00 43.00 172 GLY A C 1
ATOM 1260 O O . GLY A 1 172 ? 16.630 12.613 8.538 1.00 43.00 172 GLY A O 1
ATOM 1261 N N . ARG A 1 173 ? 14.904 11.236 8.177 1.00 50.56 173 ARG A N 1
ATOM 1262 C CA . ARG A 1 173 ? 14.986 11.144 6.720 1.00 50.56 173 ARG A CA 1
ATOM 1263 C C . ARG A 1 173 ? 13.622 11.662 6.233 1.00 50.56 173 ARG A C 1
ATOM 1265 O O . ARG A 1 173 ? 12.675 11.688 7.006 1.00 50.56 173 ARG A O 1
ATOM 1272 N N . GLY A 1 174 ? 13.556 12.323 5.094 1.00 60.12 174 GLY A N 1
ATOM 1273 C CA . GLY A 1 174 ? 12.270 12.777 4.569 1.00 60.12 174 GLY A CA 1
ATOM 1274 C C . GLY A 1 174 ? 11.893 11.847 3.437 1.00 60.12 174 GLY A C 1
ATOM 1275 O O . GLY A 1 174 ? 12.765 11.565 2.613 1.00 60.12 174 GLY A O 1
ATOM 1276 N N . TYR A 1 175 ? 10.618 11.471 3.341 1.00 75.62 175 TYR A N 1
ATOM 1277 C CA . TYR A 1 175 ? 10.102 10.748 2.182 1.00 75.62 175 TYR A CA 1
ATOM 1278 C C . TYR A 1 175 ? 10.528 11.458 0.898 1.00 75.62 175 TYR A C 1
ATOM 1280 O O . TYR A 1 175 ? 10.287 12.663 0.718 1.00 75.62 175 TYR A O 1
ATOM 1288 N N . THR A 1 176 ? 11.154 10.724 -0.021 1.00 85.06 176 THR A N 1
ATOM 1289 C CA . THR A 1 176 ? 11.487 11.293 -1.329 1.00 85.06 176 THR A CA 1
ATOM 1290 C C . THR A 1 176 ? 10.246 11.240 -2.212 1.00 85.06 176 THR A C 1
ATOM 1292 O O . THR A 1 176 ? 10.056 10.319 -3.003 1.00 85.06 176 THR A O 1
ATOM 1295 N N . MET A 1 177 ? 9.381 12.244 -2.046 1.00 85.62 177 MET A N 1
ATOM 1296 C CA . MET A 1 177 ? 8.110 12.353 -2.758 1.00 85.62 177 MET A CA 1
ATOM 1297 C C . MET A 1 177 ? 8.314 12.558 -4.262 1.00 85.62 177 MET A C 1
ATOM 1299 O O . MET A 1 177 ? 9.011 13.476 -4.700 1.00 85.62 177 MET A O 1
ATOM 1303 N N . LEU A 1 178 ? 7.595 11.775 -5.061 1.00 87.19 178 LEU A N 1
ATOM 1304 C CA . LEU A 1 178 ? 7.585 11.845 -6.523 1.00 87.19 178 LEU A CA 1
ATOM 1305 C C . LEU A 1 178 ? 6.285 12.456 -7.071 1.00 87.19 178 LEU A C 1
ATOM 1307 O O . LEU A 1 178 ? 5.948 12.297 -8.244 1.00 87.19 178 LEU A O 1
ATOM 1311 N N . CYS A 1 179 ? 5.561 13.222 -6.249 1.00 84.81 179 CYS A N 1
ATOM 1312 C CA . CYS A 1 179 ? 4.275 13.810 -6.630 1.00 84.81 179 CYS A CA 1
ATOM 1313 C C . CYS A 1 179 ? 4.332 14.699 -7.873 1.00 84.81 179 CYS A C 1
ATOM 1315 O O . CYS A 1 179 ? 3.361 14.748 -8.624 1.00 84.81 179 CYS A O 1
ATOM 1317 N N . SER A 1 180 ? 5.436 15.412 -8.113 1.00 79.00 180 SER A N 1
ATOM 1318 C CA . SER A 1 180 ? 5.595 16.196 -9.343 1.00 79.00 180 SER A CA 1
ATOM 1319 C C . SER A 1 180 ? 5.653 15.300 -10.580 1.00 79.00 180 SER A C 1
ATOM 1321 O O . SER A 1 180 ? 5.029 15.627 -11.581 1.00 79.00 180 SER A O 1
ATOM 1323 N N . TYR A 1 181 ? 6.318 14.146 -10.502 1.00 80.38 181 TYR A N 1
ATOM 1324 C CA . TYR A 1 181 ? 6.391 13.171 -11.591 1.00 80.38 181 TYR A CA 1
ATOM 1325 C C . TYR A 1 181 ? 5.002 12.589 -11.867 1.00 80.38 181 TYR A C 1
ATOM 1327 O O . TYR A 1 181 ? 4.529 12.654 -13.000 1.00 80.38 181 TYR A O 1
ATOM 1335 N N . ALA A 1 182 ? 4.305 12.128 -10.824 1.00 78.56 182 ALA A N 1
ATOM 1336 C CA . ALA A 1 182 ? 2.961 11.561 -10.941 1.00 78.56 182 ALA A CA 1
ATOM 1337 C C . ALA A 1 182 ? 1.931 12.570 -11.482 1.00 78.56 182 ALA A C 1
ATOM 1339 O O . ALA A 1 182 ? 1.185 12.260 -12.414 1.00 78.56 182 ALA A O 1
ATOM 1340 N N . LYS A 1 183 ? 1.937 13.812 -10.969 1.00 75.94 183 LYS A N 1
ATOM 1341 C CA . LYS A 1 183 ? 1.081 14.905 -11.469 1.00 75.94 183 LYS A CA 1
ATOM 1342 C C . LYS A 1 183 ? 1.374 15.280 -12.912 1.00 75.94 183 LYS A C 1
ATOM 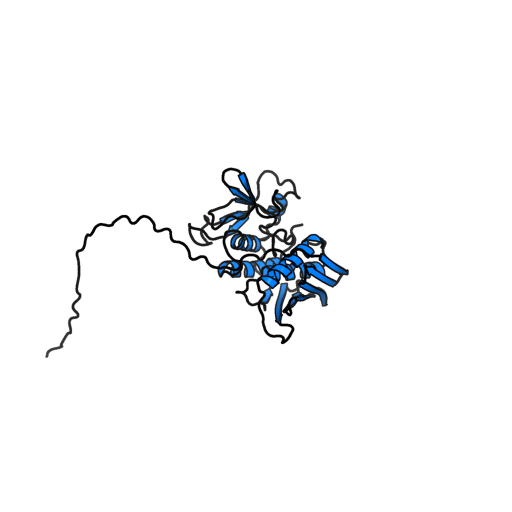1344 O O . LYS A 1 183 ? 0.521 15.867 -13.559 1.00 75.94 183 LYS A O 1
ATOM 1349 N N . CYS A 1 184 ? 2.554 14.981 -13.427 1.00 74.31 184 CYS A N 1
ATOM 1350 C CA . CYS A 1 184 ? 2.950 15.355 -14.776 1.00 74.31 184 CYS A CA 1
ATOM 1351 C C . CYS A 1 184 ? 2.885 14.204 -15.782 1.00 74.31 184 CYS A C 1
ATOM 1353 O O . CYS A 1 184 ? 2.965 14.457 -16.984 1.00 74.31 184 CYS A O 1
ATOM 1355 N N . GLY A 1 185 ? 2.771 12.964 -15.305 1.00 69.25 185 GLY A N 1
ATOM 1356 C CA . GLY A 1 185 ? 2.861 11.774 -16.135 1.00 69.25 185 GLY A CA 1
ATOM 1357 C C . GLY A 1 185 ? 1.524 11.186 -16.579 1.00 69.25 185 GLY A C 1
ATOM 1358 O O . GLY A 1 185 ? 1.497 10.615 -17.654 1.00 69.25 185 GLY A O 1
ATOM 1359 N N . GLY A 1 186 ? 0.422 11.333 -15.838 1.00 67.38 186 GLY A N 1
ATOM 1360 C CA . GLY A 1 186 ? -0.787 10.522 -16.062 1.00 67.38 186 GLY A CA 1
ATOM 1361 C C . GLY A 1 186 ? -1.922 11.108 -16.925 1.00 67.38 186 GLY A C 1
ATOM 1362 O O . GLY A 1 186 ? -2.018 12.309 -17.187 1.00 67.38 186 GLY A O 1
ATOM 1363 N N . ALA A 1 187 ? -2.874 10.236 -17.273 1.00 63.38 187 ALA A N 1
ATOM 1364 C CA . ALA A 1 187 ? -4.114 10.533 -17.996 1.00 63.38 187 ALA A CA 1
ATOM 1365 C C . ALA A 1 187 ? -5.018 11.564 -17.290 1.00 63.38 187 ALA A C 1
ATOM 1367 O O . ALA A 1 187 ? -5.748 12.298 -17.953 1.00 63.38 187 ALA A O 1
ATOM 1368 N N . TYR A 1 188 ? -4.956 11.650 -15.954 1.00 56.12 188 TYR A N 1
ATOM 1369 C CA . TYR A 1 188 ? -5.801 12.549 -15.152 1.00 56.12 188 TYR A CA 1
ATOM 1370 C C . TYR A 1 188 ? -5.261 13.978 -15.022 1.00 56.12 188 TYR A C 1
ATOM 1372 O O . TYR A 1 188 ? -5.962 14.843 -14.504 1.00 56.12 188 TYR A O 1
ATOM 1380 N N . THR A 1 189 ? -4.036 14.252 -15.477 1.00 58.84 189 THR A N 1
ATOM 1381 C CA . THR A 1 189 ? -3.393 15.560 -15.269 1.00 58.84 189 THR A CA 1
ATOM 1382 C C . THR A 1 189 ? -2.931 16.241 -16.553 1.00 58.84 189 THR A C 1
ATOM 1384 O O . THR A 1 189 ? -2.709 17.450 -16.553 1.00 58.84 189 THR A O 1
ATOM 1387 N N . GLY A 1 190 ? -2.874 15.514 -17.672 1.00 51.03 190 GLY A N 1
ATOM 1388 C CA . GLY A 1 190 ? -3.016 16.049 -19.030 1.00 51.03 190 GLY A CA 1
ATOM 1389 C C . GLY A 1 190 ? -1.903 16.948 -19.586 1.00 51.03 190 GLY A C 1
ATOM 1390 O O . GLY A 1 190 ? -1.860 17.111 -20.802 1.00 51.03 190 GLY A O 1
ATOM 1391 N N . SER A 1 191 ? -1.000 17.524 -18.782 1.00 55.88 191 SER A N 1
ATOM 1392 C CA . SER A 1 191 ? 0.235 18.173 -19.255 1.00 55.88 191 SER A CA 1
ATOM 1393 C C . SER A 1 191 ? 1.092 18.708 -18.103 1.00 55.88 191 SER A C 1
ATOM 1395 O O . SER A 1 191 ? 0.631 19.538 -17.323 1.00 55.88 191 SER A O 1
ATOM 1397 N N . CYS A 1 192 ? 2.386 18.377 -18.106 1.00 59.25 192 CYS A N 1
ATOM 1398 C CA . CYS A 1 192 ? 3.414 19.325 -17.676 1.00 59.25 192 CYS A CA 1
ATOM 1399 C C . CYS A 1 192 ? 4.316 19.631 -18.866 1.00 59.25 192 CYS A C 1
ATOM 1401 O O . CYS A 1 192 ? 4.795 18.724 -19.545 1.00 59.25 192 CYS A O 1
ATOM 1403 N N . SER A 1 193 ? 4.502 20.915 -19.159 1.00 55.50 193 SER A N 1
ATOM 1404 C CA . SER A 1 193 ? 5.131 21.401 -20.383 1.00 55.50 193 SER A CA 1
ATOM 1405 C C . SER A 1 193 ? 6.486 20.727 -20.674 1.00 55.50 193 SER A C 1
ATOM 1407 O O . SER A 1 193 ? 7.518 21.044 -20.089 1.00 55.50 193 SER A O 1
ATOM 1409 N N . SER A 1 194 ? 6.464 19.846 -21.679 1.00 51.97 194 SER A N 1
ATOM 1410 C CA . SER A 1 194 ? 7.574 19.352 -22.515 1.00 51.97 194 SER A CA 1
ATOM 1411 C C . SER A 1 194 ? 8.504 18.231 -22.033 1.00 51.97 194 SER A C 1
ATOM 1413 O O . SER A 1 194 ? 9.370 17.846 -22.815 1.00 51.97 194 SER A O 1
ATOM 1415 N N . TRP A 1 195 ? 8.304 17.612 -20.867 1.00 53.53 195 TRP A N 1
ATOM 1416 C CA . TRP A 1 195 ? 9.123 16.451 -20.482 1.00 53.53 195 TRP A CA 1
ATOM 1417 C C . TRP A 1 195 ? 8.254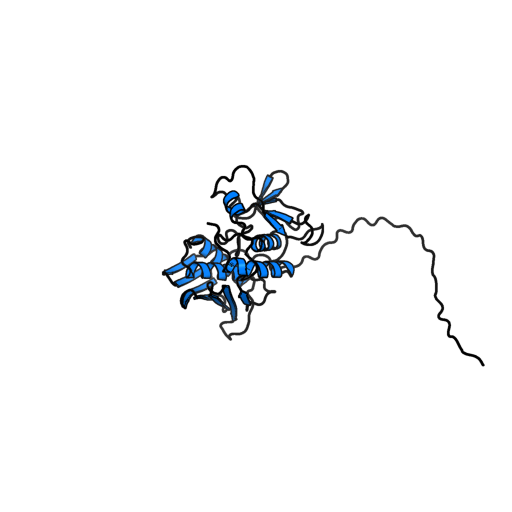 15.344 -19.890 1.00 53.53 195 TRP A C 1
ATOM 1419 O O . TRP A 1 195 ? 7.558 15.572 -18.908 1.00 53.53 195 TRP A O 1
ATOM 1429 N N . ASN A 1 196 ? 8.283 14.146 -20.483 1.00 58.75 196 ASN A N 1
ATOM 1430 C CA . ASN A 1 196 ? 7.809 12.945 -19.797 1.00 58.75 196 ASN A CA 1
ATOM 1431 C C . ASN A 1 196 ? 8.736 12.747 -18.591 1.00 58.75 196 ASN A C 1
ATOM 1433 O O . ASN A 1 196 ? 9.934 12.518 -18.769 1.00 58.75 196 ASN A O 1
ATOM 1437 N N . TRP A 1 197 ? 8.209 12.915 -17.381 1.00 73.19 197 TRP A N 1
ATOM 1438 C CA . TRP A 1 197 ? 8.976 12.763 -16.149 1.00 73.19 197 TRP A CA 1
ATOM 1439 C C . TRP A 1 197 ? 9.027 11.277 -15.792 1.00 73.19 197 TRP A C 1
ATOM 1441 O O . TRP A 1 197 ? 7.988 10.656 -15.578 1.00 73.19 197 TRP A O 1
ATOM 1451 N N . TYR A 1 198 ? 10.232 10.710 -15.752 1.00 81.94 198 TYR A N 1
ATOM 1452 C CA . TYR A 1 198 ? 10.456 9.308 -15.402 1.00 81.94 198 TYR A CA 1
ATOM 1453 C C . TYR A 1 198 ? 11.187 9.212 -14.068 1.00 81.94 198 TYR A C 1
ATOM 1455 O O . TYR A 1 198 ? 12.166 9.929 -13.857 1.00 81.94 198 TYR A O 1
ATOM 1463 N N . SER A 1 199 ? 10.737 8.306 -13.208 1.00 86.75 199 SER A N 1
ATOM 1464 C CA . SER A 1 199 ? 11.511 7.838 -12.063 1.00 86.75 199 SER A CA 1
ATOM 1465 C C . SER A 1 199 ? 12.365 6.637 -12.467 1.00 86.75 199 SER A C 1
ATOM 1467 O O . SER A 1 199 ? 12.068 5.946 -13.445 1.00 86.75 199 SER A O 1
ATOM 1469 N N . TYR A 1 200 ? 13.441 6.403 -11.723 1.00 86.56 200 TYR A N 1
ATOM 1470 C CA . TYR A 1 200 ? 14.285 5.229 -11.896 1.00 86.56 200 TYR A CA 1
ATOM 1471 C C . TYR A 1 200 ? 13.985 4.249 -10.771 1.00 86.56 200 TYR A C 1
ATOM 1473 O O . TYR A 1 200 ? 14.234 4.567 -9.612 1.00 86.56 200 TYR A O 1
ATOM 1481 N N . ALA A 1 201 ? 13.466 3.081 -11.134 1.00 85.50 201 ALA A N 1
ATOM 1482 C CA . ALA A 1 201 ? 13.259 1.969 -10.221 1.00 85.50 201 ALA A CA 1
ATOM 1483 C C . ALA A 1 201 ? 14.469 1.033 -10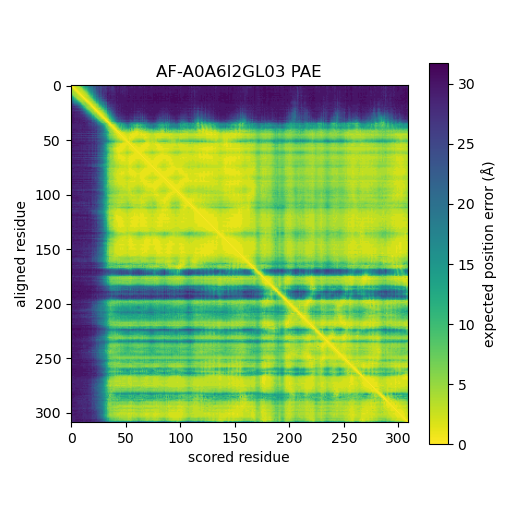.289 1.00 85.50 201 ALA A C 1
ATOM 1485 O O . ALA A 1 201 ? 14.979 0.761 -11.380 1.00 85.50 201 ALA A O 1
ATOM 1486 N N . LYS A 1 202 ? 14.960 0.577 -9.138 1.00 83.50 202 LYS A N 1
ATOM 1487 C CA . LYS A 1 202 ? 16.035 -0.419 -9.080 1.00 83.50 202 LYS A CA 1
ATOM 1488 C C . LYS A 1 202 ? 15.479 -1.826 -9.298 1.00 83.50 202 LYS A C 1
ATOM 1490 O O . LYS A 1 202 ? 14.451 -2.170 -8.730 1.00 83.50 202 LYS A O 1
ATOM 1495 N N . HIS A 1 203 ? 16.197 -2.633 -10.071 1.00 78.69 203 HIS A N 1
ATOM 1496 C CA . HIS A 1 203 ? 15.951 -4.065 -10.261 1.00 78.69 203 HIS A CA 1
ATOM 1497 C C . HIS A 1 203 ? 17.287 -4.771 -10.581 1.00 78.69 203 HIS A C 1
ATOM 1499 O O . HIS A 1 203 ? 18.301 -4.087 -10.762 1.00 78.69 203 HIS A O 1
ATOM 1505 N N . ASP A 1 204 ? 17.341 -6.104 -10.641 1.00 76.00 204 ASP A N 1
ATOM 1506 C CA . ASP A 1 204 ? 18.533 -6.824 -11.115 1.00 76.00 204 ASP A CA 1
ATOM 1507 C C . ASP A 1 204 ? 18.349 -7.400 -12.529 1.00 76.00 204 ASP A C 1
ATOM 1509 O O . ASP A 1 204 ? 17.244 -7.540 -13.045 1.00 76.00 204 ASP A O 1
ATOM 1513 N N . CYS A 1 205 ? 19.451 -7.640 -13.240 1.00 77.56 205 CYS A N 1
ATOM 1514 C CA . CYS A 1 205 ? 19.376 -8.309 -14.538 1.00 77.56 205 CYS A CA 1
ATOM 1515 C C . CYS A 1 205 ? 20.705 -8.967 -14.906 1.00 77.56 205 CYS A C 1
ATOM 1517 O O . CYS A 1 205 ? 21.684 -8.907 -14.159 1.00 77.56 205 CYS A O 1
ATOM 1519 N N . GLN A 1 206 ? 20.801 -9.507 -16.126 1.00 72.50 206 GLN A N 1
ATOM 1520 C CA . GLN A 1 206 ? 22.020 -10.145 -16.637 1.00 72.50 206 GLN A CA 1
ATOM 1521 C C . GLN A 1 206 ? 23.279 -9.250 -16.657 1.00 72.50 206 GLN A C 1
ATOM 1523 O O . GLN A 1 206 ? 24.369 -9.733 -16.965 1.00 72.50 206 GLN A O 1
ATOM 1528 N N . HIS A 1 207 ? 23.166 -7.946 -16.377 1.00 75.00 207 HIS A N 1
ATOM 1529 C CA . HIS A 1 207 ? 24.292 -7.006 -16.346 1.00 75.00 207 HIS A CA 1
ATOM 1530 C C . HIS A 1 207 ? 24.770 -6.627 -14.935 1.00 75.00 207 HIS A C 1
ATOM 1532 O O . HIS A 1 207 ? 25.646 -5.768 -14.810 1.00 75.00 207 HIS A O 1
ATOM 1538 N N . GLY A 1 208 ? 24.259 -7.274 -13.881 1.00 75.06 208 GLY A N 1
ATOM 1539 C CA . GLY A 1 208 ? 24.769 -7.138 -12.513 1.00 75.06 208 GLY A CA 1
ATOM 1540 C C . GLY A 1 208 ? 23.665 -7.074 -11.459 1.00 75.06 208 GLY A C 1
ATOM 1541 O O . GLY A 1 208 ? 22.516 -7.388 -11.737 1.00 75.06 208 GLY A O 1
ATOM 1542 N N . GLY A 1 209 ? 24.017 -6.631 -10.252 1.00 73.50 209 GLY A N 1
ATOM 1543 C CA . GLY A 1 209 ? 23.043 -6.388 -9.182 1.00 73.50 209 GLY A CA 1
ATOM 1544 C C . GLY A 1 209 ? 22.379 -5.007 -9.260 1.00 73.50 209 GLY A C 1
ATOM 1545 O O . GLY A 1 209 ? 22.716 -4.181 -10.109 1.00 73.50 209 GLY A O 1
ATOM 1546 N N . PHE A 1 210 ? 21.482 -4.737 -8.316 1.00 72.62 210 PHE A N 1
ATOM 1547 C CA . PHE A 1 210 ? 20.653 -3.526 -8.199 1.00 72.62 210 PHE A CA 1
ATOM 1548 C C . PHE A 1 210 ? 21.401 -2.182 -8.166 1.00 72.62 210 PHE A C 1
ATOM 1550 O O . PHE A 1 210 ? 20.825 -1.131 -8.454 1.00 72.62 210 PHE A O 1
ATOM 1557 N N . ASP A 1 211 ? 22.689 -2.186 -7.819 1.00 76.12 211 ASP A N 1
ATOM 1558 C CA . ASP A 1 211 ? 23.516 -0.974 -7.798 1.00 76.12 211 ASP A CA 1
ATOM 1559 C C . ASP A 1 211 ? 24.023 -0.565 -9.189 1.00 76.12 211 ASP A C 1
ATOM 1561 O O . ASP A 1 211 ? 24.539 0.543 -9.377 1.00 76.12 211 ASP A O 1
ATOM 1565 N N . ALA A 1 212 ? 23.882 -1.436 -10.190 1.00 80.81 212 ALA A N 1
ATOM 1566 C CA . ALA A 1 212 ? 24.268 -1.118 -11.551 1.00 80.81 212 ALA A CA 1
ATOM 1567 C C . ALA A 1 212 ? 23.220 -0.198 -12.195 1.00 80.81 212 ALA A C 1
ATOM 1569 O O . ALA A 1 212 ? 22.063 -0.559 -12.381 1.00 80.81 212 ALA A O 1
ATOM 1570 N N . THR A 1 213 ? 23.628 0.995 -12.629 1.00 79.88 213 THR A N 1
ATOM 1571 C CA . THR A 1 213 ? 22.729 1.974 -13.281 1.00 79.88 213 THR A CA 1
ATOM 1572 C C . THR A 1 213 ? 22.113 1.469 -14.592 1.00 79.88 213 THR A C 1
ATOM 1574 O O . THR A 1 213 ? 21.106 1.995 -15.073 1.00 79.88 213 THR A O 1
ATOM 1577 N N . ILE A 1 214 ? 22.711 0.440 -15.193 1.00 80.75 214 ILE A N 1
ATOM 1578 C CA . ILE A 1 214 ? 22.183 -0.264 -16.366 1.00 80.75 214 ILE A CA 1
ATOM 1579 C C . ILE A 1 214 ? 21.045 -1.244 -16.016 1.00 80.75 214 ILE A C 1
ATOM 1581 O O . ILE A 1 214 ? 20.360 -1.742 -16.906 1.00 80.75 214 ILE A O 1
ATOM 1585 N N . ASN A 1 215 ? 20.769 -1.440 -14.731 1.00 82.19 215 ASN A N 1
ATOM 1586 C CA . ASN A 1 215 ? 19.686 -2.272 -14.212 1.00 82.19 215 ASN A CA 1
ATOM 1587 C C . ASN A 1 215 ? 18.594 -1.399 -13.583 1.00 82.19 215 ASN A C 1
ATOM 1589 O O . ASN A 1 215 ? 17.957 -1.778 -12.618 1.00 82.19 215 ASN A O 1
ATOM 1593 N N . GLN A 1 216 ? 18.415 -0.178 -14.093 1.00 84.44 216 GLN A N 1
ATOM 1594 C CA . GLN A 1 216 ? 17.349 0.711 -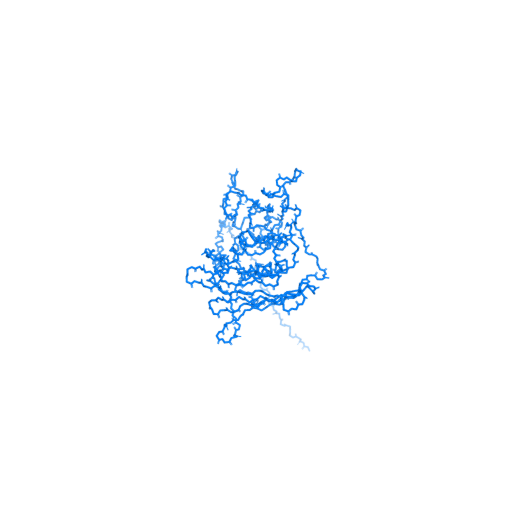13.641 1.00 84.44 216 GLN A CA 1
ATOM 1595 C C . GLN A 1 216 ? 16.216 0.725 -14.644 1.00 84.44 216 GLN A C 1
ATOM 1597 O O . GLN A 1 216 ? 16.423 1.104 -15.799 1.00 84.44 216 GLN A O 1
ATOM 1602 N N . GLN A 1 217 ? 15.021 0.385 -14.199 1.00 86.75 217 GLN A N 1
ATOM 1603 C CA . GLN A 1 217 ? 13.797 0.552 -14.954 1.00 86.75 217 GLN A CA 1
ATOM 1604 C C . GLN A 1 217 ? 13.422 2.033 -15.028 1.00 86.75 217 GLN A C 1
ATOM 1606 O O . GLN A 1 217 ? 13.523 2.778 -14.054 1.00 86.75 217 GLN A O 1
ATOM 1611 N N . ILE A 1 218 ? 13.029 2.481 -16.219 1.00 89.00 218 ILE A N 1
ATOM 1612 C CA . ILE A 1 218 ? 12.642 3.865 -16.495 1.00 89.00 218 ILE A CA 1
ATOM 1613 C C . ILE A 1 218 ? 11.118 3.924 -16.407 1.00 89.00 218 ILE A C 1
ATOM 1615 O O . ILE A 1 218 ? 10.429 3.662 -17.396 1.00 89.00 218 ILE A O 1
ATOM 1619 N N . ALA A 1 219 ? 10.609 4.232 -15.215 1.00 88.00 219 ALA A N 1
ATOM 1620 C CA . ALA A 1 219 ? 9.188 4.202 -14.897 1.00 88.00 219 ALA A CA 1
ATOM 1621 C C . ALA A 1 219 ? 8.544 5.575 -15.094 1.00 88.00 219 ALA A C 1
ATOM 1623 O O . ALA A 1 219 ? 8.907 6.555 -14.439 1.00 88.00 219 ALA A O 1
ATOM 1624 N N . GLN A 1 220 ? 7.572 5.668 -15.999 1.00 86.31 220 GLN A N 1
ATOM 1625 C CA . GLN A 1 220 ? 6.734 6.857 -16.100 1.00 86.31 220 GLN A CA 1
ATOM 1626 C C . GLN A 1 220 ? 5.619 6.764 -15.058 1.00 86.31 220 GLN A C 1
ATOM 1628 O O . GLN A 1 220 ? 4.741 5.912 -15.158 1.00 86.31 220 GLN A O 1
ATOM 1633 N N . LEU A 1 221 ? 5.654 7.646 -14.060 1.00 84.75 221 LEU A N 1
ATOM 1634 C CA . LEU A 1 221 ? 4.707 7.611 -12.943 1.00 84.75 221 LEU A CA 1
ATOM 1635 C C . LEU A 1 221 ? 3.370 8.259 -13.304 1.00 84.75 221 LEU A C 1
ATOM 1637 O O . LEU A 1 221 ? 3.309 9.129 -14.175 1.00 84.75 221 LEU A O 1
ATOM 1641 N N . GLY A 1 222 ? 2.307 7.867 -12.608 1.00 77.06 222 GLY A N 1
ATOM 1642 C CA . GLY A 1 222 ? 0.946 8.358 -12.817 1.00 77.06 222 GLY A CA 1
ATOM 1643 C C . GLY A 1 222 ? 0.007 7.265 -13.319 1.00 77.06 222 GLY A C 1
ATOM 1644 O O . GLY A 1 222 ? 0.368 6.103 -13.422 1.00 77.06 222 GLY A O 1
ATOM 1645 N N . ASN A 1 223 ? -1.230 7.636 -13.633 1.00 75.81 223 ASN A N 1
ATOM 1646 C CA . ASN A 1 223 ? -2.185 6.711 -14.241 1.00 75.81 223 ASN A CA 1
ATOM 1647 C C . ASN A 1 223 ? -1.993 6.679 -15.749 1.00 75.81 223 ASN A C 1
ATOM 1649 O O . ASN A 1 223 ? -2.209 7.696 -16.408 1.00 75.81 223 ASN A O 1
ATOM 1653 N N . HIS A 1 224 ? -1.642 5.522 -16.288 1.00 74.31 224 HIS A N 1
ATOM 1654 C CA . HIS A 1 224 ? -1.358 5.345 -17.707 1.00 74.31 224 HIS A CA 1
ATOM 1655 C C . HIS A 1 224 ? -2.139 4.183 -18.295 1.00 74.31 224 HIS A C 1
ATOM 1657 O O . HIS A 1 224 ? -2.612 3.316 -17.567 1.00 74.31 224 HIS A O 1
ATOM 1663 N N . GLY A 1 225 ? -2.180 4.159 -19.626 1.00 63.50 225 GLY A N 1
ATOM 1664 C CA . GLY A 1 225 ? -2.339 2.922 -20.373 1.00 63.50 225 GLY A CA 1
ATOM 1665 C C . GLY A 1 225 ? -3.681 2.684 -21.051 1.00 63.50 225 GLY A C 1
ATOM 1666 O O . GLY A 1 225 ? -4.653 3.434 -20.944 1.00 63.50 225 GLY A O 1
ATOM 1667 N N . THR A 1 226 ? -3.643 1.599 -21.811 1.00 65.12 226 THR A N 1
ATOM 1668 C CA . THR A 1 226 ? -4.719 0.909 -22.525 1.00 65.12 226 THR A CA 1
ATOM 1669 C C . THR A 1 226 ? -4.986 -0.473 -21.928 1.00 65.12 226 THR A C 1
ATOM 1671 O O . THR A 1 226 ? -6.076 -1.016 -22.107 1.00 65.12 226 THR A O 1
ATOM 1674 N N . CYS A 1 227 ? -4.005 -1.028 -21.212 1.00 70.75 227 CYS A N 1
ATOM 1675 C CA . CYS A 1 227 ? -4.105 -2.263 -20.450 1.00 70.75 227 CYS A CA 1
ATOM 1676 C C . CYS A 1 227 ? -4.571 -1.963 -19.012 1.00 70.75 227 CYS A C 1
ATOM 1678 O O . CYS A 1 227 ? -4.276 -0.904 -18.460 1.00 70.75 227 CYS A O 1
ATOM 1680 N N . SER A 1 228 ? -5.292 -2.893 -18.383 1.00 70.31 228 SER A N 1
ATOM 1681 C CA . SER A 1 228 ? -5.683 -2.809 -16.965 1.00 70.31 228 SER A CA 1
ATOM 1682 C C . SER A 1 228 ? -4.517 -3.188 -16.032 1.00 70.31 228 SER A C 1
ATOM 1684 O O . SER A 1 228 ? -4.680 -4.060 -15.185 1.00 70.31 228 SER A O 1
ATOM 1686 N N . GLY A 1 229 ? -3.335 -2.598 -16.233 1.00 78.31 229 GLY A N 1
ATOM 1687 C CA . GLY A 1 229 ? -2.102 -2.938 -15.515 1.00 78.31 229 GLY A CA 1
ATOM 1688 C C . GLY A 1 229 ? -0.858 -2.321 -16.159 1.00 78.31 229 GLY A C 1
ATOM 1689 O O . GLY A 1 229 ? -0.920 -1.219 -16.711 1.00 78.31 229 GLY A O 1
ATOM 1690 N N . ASP A 1 230 ? 0.257 -3.047 -16.113 1.00 83.50 230 ASP A N 1
ATOM 1691 C CA . ASP A 1 230 ? 1.544 -2.579 -16.628 1.00 83.50 230 ASP A CA 1
ATOM 1692 C C . ASP A 1 230 ? 1.679 -2.657 -18.147 1.00 83.50 230 ASP A C 1
ATOM 1694 O O . ASP A 1 230 ? 1.127 -3.534 -18.824 1.00 83.50 230 ASP A O 1
ATOM 1698 N N . GLU A 1 231 ? 2.460 -1.718 -18.678 1.00 87.75 231 GLU A N 1
ATOM 1699 C CA . GLU A 1 231 ? 2.924 -1.713 -20.051 1.00 87.75 231 GLU A CA 1
ATOM 1700 C C . GLU A 1 231 ? 4.429 -1.443 -20.133 1.00 87.75 231 GLU A C 1
ATOM 1702 O O . GLU A 1 231 ? 4.980 -0.566 -19.464 1.00 87.75 231 GLU A O 1
ATOM 1707 N N . TYR A 1 232 ? 5.097 -2.142 -21.046 1.00 89.25 232 TYR A N 1
ATOM 1708 C CA . TYR A 1 232 ? 6.513 -1.946 -21.338 1.00 89.25 232 TYR A CA 1
ATOM 1709 C C . TYR A 1 232 ? 6.745 -1.677 -22.825 1.00 89.25 232 TYR A C 1
ATOM 1711 O O . TYR A 1 232 ? 6.013 -2.147 -23.703 1.00 89.25 232 TYR A O 1
ATOM 1719 N N . TYR A 1 233 ? 7.775 -0.888 -23.133 1.00 87.62 233 TYR A N 1
ATOM 1720 C CA . TYR A 1 233 ? 8.119 -0.550 -24.511 1.00 87.62 233 TYR A CA 1
ATOM 1721 C C . TYR A 1 233 ? 9.060 -1.596 -25.118 1.00 87.62 233 TYR A C 1
ATOM 1723 O O . TYR A 1 233 ? 10.223 -1.707 -24.727 1.00 87.62 233 TYR A O 1
ATOM 1731 N N . TYR A 1 234 ? 8.585 -2.312 -26.137 1.00 85.81 234 TYR A N 1
ATOM 1732 C CA . TYR A 1 234 ? 9.334 -3.345 -26.848 1.00 85.81 234 TYR A CA 1
ATOM 1733 C C . TYR A 1 234 ? 9.063 -3.327 -28.353 1.00 85.81 234 TYR A C 1
ATOM 1735 O O . TYR A 1 234 ? 7.933 -3.136 -28.798 1.00 85.81 234 TYR A O 1
ATOM 1743 N N . SER A 1 235 ? 10.108 -3.563 -29.156 1.00 83.62 235 SER A N 1
ATOM 1744 C CA . SER A 1 235 ? 10.023 -3.669 -30.623 1.00 83.62 235 SER A CA 1
ATOM 1745 C C . SER A 1 235 ? 9.166 -2.559 -31.257 1.00 83.62 235 SER A C 1
ATOM 1747 O O . SER A 1 235 ? 8.229 -2.803 -32.016 1.00 83.62 235 SER A O 1
ATOM 1749 N N . SER A 1 236 ? 9.477 -1.307 -30.906 1.00 86.12 236 SER A N 1
ATOM 1750 C CA . SER A 1 236 ? 8.805 -0.088 -31.388 1.00 86.12 236 SER A CA 1
ATOM 1751 C C . SER A 1 236 ? 7.323 0.096 -31.010 1.00 86.12 236 SER A C 1
ATOM 1753 O O . SER A 1 236 ? 6.622 0.873 -31.655 1.00 86.12 236 SER A O 1
ATOM 1755 N N . GLY A 1 237 ? 6.842 -0.555 -29.946 1.00 87.38 237 GLY A N 1
ATOM 1756 C CA . GLY A 1 237 ? 5.500 -0.315 -29.410 1.00 87.38 237 GLY A CA 1
ATOM 1757 C C . GLY A 1 237 ? 5.360 -0.659 -27.929 1.00 87.38 237 GLY A C 1
ATOM 1758 O O . GLY A 1 237 ? 6.240 -1.279 -27.340 1.00 87.38 237 GLY A O 1
ATOM 1759 N N . TRP A 1 238 ? 4.237 -0.258 -27.337 1.00 88.06 238 TRP A N 1
ATOM 1760 C CA . TRP A 1 238 ? 3.858 -0.636 -25.975 1.00 88.06 238 TRP A CA 1
ATOM 1761 C C . TRP A 1 238 ? 3.190 -2.013 -25.960 1.00 88.06 238 TRP A C 1
ATOM 1763 O O . TRP A 1 238 ? 2.484 -2.379 -26.908 1.00 88.06 238 TRP A O 1
ATOM 1773 N N . LYS A 1 239 ? 3.472 -2.800 -24.922 1.00 89.88 239 LYS A N 1
ATOM 1774 C CA . LYS A 1 239 ? 2.979 -4.166 -24.713 1.00 89.88 239 LYS A CA 1
ATOM 1775 C C . LYS A 1 239 ? 2.420 -4.278 -23.302 1.00 89.88 239 LYS A C 1
ATOM 1777 O O . LYS A 1 239 ? 3.088 -3.818 -22.387 1.00 89.88 239 LYS A O 1
ATOM 1782 N N . CYS A 1 240 ? 1.247 -4.895 -23.143 1.00 88.62 240 CYS A N 1
ATOM 1783 C CA . CYS A 1 240 ? 0.729 -5.229 -21.817 1.00 88.62 240 CYS A CA 1
ATOM 1784 C C . CYS A 1 240 ? 1.614 -6.294 -21.162 1.00 88.62 240 CYS A C 1
ATOM 1786 O O . CYS A 1 240 ? 2.003 -7.253 -21.836 1.00 88.62 240 CYS A O 1
ATOM 1788 N N . GLY A 1 241 ? 1.844 -6.155 -19.863 1.00 86.12 241 GLY A N 1
ATOM 1789 C CA . GLY A 1 241 ? 2.604 -7.095 -19.049 1.00 86.12 241 GLY A CA 1
ATOM 1790 C C . GLY A 1 241 ? 3.832 -6.451 -18.425 1.00 86.12 241 GLY A C 1
ATOM 1791 O O . GLY A 1 241 ? 4.033 -5.238 -18.499 1.00 86.12 241 GLY A O 1
ATOM 1792 N N . GLU A 1 242 ? 4.658 -7.298 -17.835 1.00 85.94 242 GLU A N 1
ATOM 1793 C CA . GLU A 1 242 ? 5.835 -6.908 -17.073 1.00 85.94 242 GLU A CA 1
ATOM 1794 C C . GLU A 1 242 ? 7.104 -7.344 -17.828 1.00 85.94 242 GLU A C 1
ATOM 1796 O O . GLU A 1 242 ? 7.115 -8.412 -18.455 1.00 85.94 242 GLU A O 1
ATOM 1801 N N . PRO A 1 243 ? 8.163 -6.513 -17.861 1.00 85.94 243 PRO A N 1
ATOM 1802 C CA . PRO A 1 243 ? 9.477 -6.987 -18.276 1.00 85.94 243 PRO A CA 1
ATOM 1803 C C . PRO A 1 243 ? 9.985 -8.047 -17.284 1.00 85.94 243 PRO A C 1
ATOM 1805 O O . PRO A 1 243 ? 9.553 -8.087 -16.141 1.00 85.94 243 PRO A O 1
ATOM 1808 N N . ASP A 1 244 ? 10.912 -8.902 -17.711 1.00 85.75 244 ASP A N 1
ATOM 1809 C CA . ASP A 1 244 ? 11.449 -9.971 -16.860 1.00 85.75 244 ASP A CA 1
ATOM 1810 C C . ASP A 1 244 ? 12.977 -9.957 -16.903 1.00 85.75 244 ASP A C 1
ATOM 1812 O O . ASP A 1 244 ? 13.570 -10.339 -17.916 1.00 85.75 244 ASP A O 1
ATOM 1816 N N . HIS A 1 245 ? 13.610 -9.453 -15.840 1.00 84.19 245 HIS A N 1
ATOM 1817 C CA . HIS A 1 245 ? 15.054 -9.243 -15.739 1.00 84.19 245 HIS A CA 1
ATOM 1818 C C . HIS A 1 245 ? 15.627 -8.453 -16.930 1.00 84.19 245 HIS A C 1
ATOM 1820 O O . HIS A 1 245 ? 16.697 -8.758 -17.456 1.00 84.19 245 HIS A O 1
ATOM 1826 N N . TRP A 1 246 ? 14.926 -7.427 -17.429 1.00 85.31 246 TRP A N 1
ATOM 1827 C CA . TRP A 1 246 ? 15.409 -6.660 -18.589 1.00 85.31 246 TRP A CA 1
ATOM 1828 C C . TRP A 1 246 ? 16.322 -5.513 -18.195 1.00 85.31 246 TRP A C 1
ATOM 1830 O O . TRP A 1 246 ? 16.124 -4.841 -17.193 1.00 85.31 246 TRP A O 1
ATOM 1840 N N . SER A 1 247 ? 17.296 -5.187 -19.042 1.00 85.12 247 SER A N 1
ATOM 1841 C CA . SER A 1 247 ? 18.113 -3.989 -18.852 1.00 85.12 247 SER A CA 1
ATOM 1842 C C . SER A 1 247 ? 17.376 -2.732 -19.298 1.00 85.12 247 SER A C 1
ATOM 1844 O O . SER A 1 247 ? 16.987 -2.610 -20.460 1.00 85.12 247 SER A O 1
ATOM 1846 N N . ARG A 1 248 ? 17.227 -1.775 -18.378 1.00 86.62 248 ARG A N 1
ATOM 1847 C CA . ARG A 1 248 ? 16.600 -0.463 -18.609 1.00 86.62 248 ARG A CA 1
ATOM 1848 C C . ARG A 1 248 ? 15.289 -0.500 -19.408 1.00 86.62 248 ARG A C 1
ATOM 1850 O O . ARG A 1 248 ? 15.154 0.284 -20.359 1.00 86.62 248 ARG A O 1
ATOM 1857 N N . PRO A 1 249 ? 14.317 -1.362 -19.050 1.00 88.88 249 PRO A N 1
ATOM 1858 C CA . PRO A 1 249 ? 13.018 -1.322 -19.690 1.00 88.88 249 PRO A CA 1
ATOM 1859 C C . PRO A 1 249 ? 12.392 0.051 -19.443 1.00 88.88 249 PRO A C 1
ATOM 1861 O O . PRO A 1 249 ? 12.548 0.657 -18.379 1.00 88.88 249 PRO A O 1
ATOM 1864 N N . LYS A 1 250 ? 11.702 0.565 -20.460 1.00 89.50 250 LYS A N 1
ATOM 1865 C CA . LYS A 1 250 ? 10.801 1.701 -20.284 1.00 89.50 250 LYS A CA 1
ATOM 1866 C C . LYS A 1 250 ? 9.437 1.135 -19.970 1.00 89.50 250 LYS A C 1
ATOM 1868 O O . LYS A 1 250 ? 8.914 0.376 -20.787 1.00 89.50 250 LYS A O 1
ATOM 1873 N N . VAL A 1 251 ? 8.892 1.529 -18.833 1.00 88.06 251 VAL A N 1
ATOM 1874 C CA . VAL A 1 251 ? 7.593 1.059 -18.372 1.00 88.06 251 VAL A CA 1
ATOM 1875 C C . VAL A 1 251 ? 6.693 2.236 -18.040 1.00 88.06 251 VAL A C 1
ATOM 1877 O O . VAL A 1 251 ? 7.160 3.326 -17.689 1.00 88.06 251 VAL A O 1
ATOM 1880 N N . TYR A 1 252 ? 5.399 1.997 -18.118 1.00 85.94 252 TYR A N 1
ATOM 1881 C CA . TYR A 1 252 ? 4.394 2.799 -17.448 1.00 85.94 252 TYR A CA 1
ATOM 1882 C C . TYR A 1 252 ? 3.221 1.900 -17.075 1.00 85.94 252 TYR A C 1
ATOM 1884 O O . TYR A 1 252 ? 3.095 0.788 -17.569 1.00 85.94 252 TYR A O 1
ATOM 1892 N N . GLY A 1 253 ? 2.328 2.400 -16.238 1.00 78.38 253 GLY A N 1
ATOM 1893 C CA . GLY A 1 253 ? 1.160 1.658 -15.786 1.00 78.38 253 GLY A CA 1
ATOM 1894 C C . GLY A 1 253 ? 0.590 2.338 -14.560 1.00 78.38 253 GLY A C 1
ATOM 1895 O O . GLY A 1 253 ? 1.202 3.259 -14.016 1.00 78.38 253 GLY A O 1
ATOM 1896 N N . ASN A 1 254 ? -0.576 1.899 -14.107 1.00 79.00 254 ASN A N 1
ATOM 1897 C CA . ASN A 1 254 ? -1.120 2.340 -12.823 1.00 79.00 254 ASN A CA 1
ATOM 1898 C C . ASN A 1 254 ? -0.445 1.655 -11.621 1.00 79.00 254 ASN A C 1
ATOM 1900 O O . ASN A 1 254 ? -0.876 1.888 -10.492 1.00 79.00 254 ASN A O 1
ATOM 1904 N N . CYS A 1 255 ? 0.582 0.837 -11.853 1.00 82.31 255 CYS A N 1
ATOM 1905 C CA . CYS A 1 255 ? 1.226 0.017 -10.839 1.00 82.31 255 CYS A CA 1
ATOM 1906 C C . CYS A 1 255 ? 2.638 0.473 -10.453 1.00 82.31 255 CYS A C 1
ATOM 1908 O O . CYS A 1 255 ? 3.278 -0.207 -9.670 1.00 82.31 255 CYS A O 1
ATOM 1910 N N . PHE A 1 256 ? 3.132 1.595 -1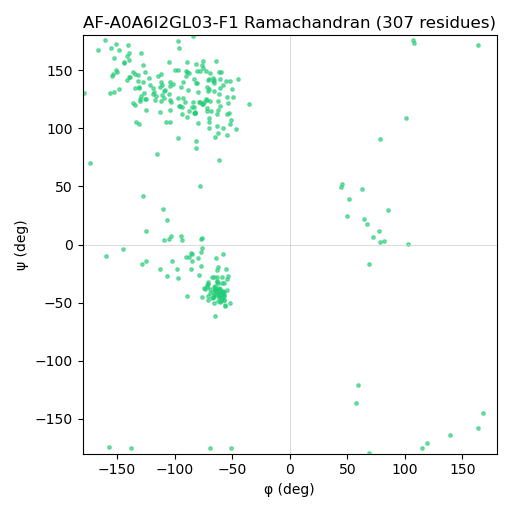0.992 1.00 85.75 256 PHE A N 1
ATOM 1911 C CA . PHE A 1 256 ? 4.483 2.079 -10.699 1.00 85.75 256 PHE A CA 1
ATOM 1912 C C . PHE A 1 256 ? 4.502 3.322 -9.817 1.00 85.75 256 PHE A C 1
ATOM 1914 O O . PHE A 1 256 ? 3.863 4.340 -10.114 1.00 85.75 256 PHE A O 1
ATOM 1921 N N . GLY A 1 257 ? 5.355 3.256 -8.800 1.00 85.12 257 GLY A N 1
ATOM 1922 C CA . GLY A 1 257 ? 5.719 4.324 -7.887 1.00 85.12 257 GLY A CA 1
ATOM 1923 C C . GLY A 1 257 ? 4.638 4.702 -6.898 1.00 85.12 257 GLY A C 1
ATOM 1924 O O . GLY A 1 257 ? 4.835 5.695 -6.206 1.00 85.12 257 GLY A O 1
ATOM 1925 N N . ARG A 1 258 ? 3.523 3.967 -6.852 1.00 87.50 258 ARG A N 1
ATOM 1926 C CA . ARG A 1 258 ? 2.472 4.166 -5.856 1.00 87.50 258 ARG A CA 1
ATOM 1927 C C . ARG A 1 258 ? 2.802 3.332 -4.643 1.00 87.50 258 ARG A C 1
ATOM 1929 O O . ARG A 1 258 ? 3.093 2.153 -4.784 1.00 87.50 258 ARG A O 1
ATOM 1936 N N . CYS A 1 259 ? 2.716 3.927 -3.465 1.00 86.50 259 CYS A N 1
ATOM 1937 C CA . CYS A 1 259 ? 2.772 3.114 -2.265 1.00 86.50 259 CYS A CA 1
ATOM 1938 C C . CYS A 1 259 ? 1.533 2.209 -2.204 1.00 86.50 259 CYS A C 1
ATOM 1940 O O . CYS A 1 259 ? 0.425 2.621 -2.575 1.00 86.50 259 CYS A O 1
ATOM 1942 N N . GLY A 1 260 ? 1.754 0.983 -1.740 1.00 77.44 260 GLY A N 1
ATOM 1943 C CA . GLY A 1 260 ? 0.696 0.028 -1.475 1.00 77.44 260 GLY A CA 1
ATOM 1944 C C . GLY A 1 260 ? 0.577 -1.128 -2.463 1.00 77.44 260 GLY A C 1
ATOM 1945 O O . GLY A 1 260 ? 1.299 -1.208 -3.450 1.00 77.44 260 GLY A O 1
ATOM 1946 N N . GLY A 1 261 ? -0.347 -2.036 -2.157 1.00 71.88 261 GLY A N 1
ATOM 1947 C CA . GLY A 1 261 ? -0.513 -3.298 -2.853 1.00 71.88 261 GLY A CA 1
ATOM 1948 C C . GLY A 1 261 ? -1.295 -3.221 -4.152 1.00 71.88 261 GLY A C 1
ATOM 1949 O O . GLY A 1 261 ? -2.348 -2.578 -4.248 1.00 71.88 261 GLY A O 1
ATOM 1950 N N . GLY A 1 262 ? -0.789 -3.962 -5.133 1.00 72.44 262 GLY A N 1
ATOM 1951 C CA . GLY A 1 262 ? -1.358 -4.129 -6.455 1.00 72.44 262 GLY A CA 1
ATOM 1952 C C . GLY A 1 262 ? -1.326 -2.888 -7.352 1.00 72.44 262 GLY A C 1
ATOM 1953 O O . GLY A 1 262 ? -0.876 -1.792 -7.023 1.00 72.44 262 GLY A O 1
ATOM 1954 N N . CYS A 1 263 ? -1.863 -3.076 -8.554 1.00 75.38 263 CYS A N 1
ATOM 1955 C CA . CYS A 1 263 ? -2.030 -2.017 -9.539 1.00 75.38 263 CYS A CA 1
ATOM 1956 C C . CYS A 1 263 ? -3.149 -1.049 -9.141 1.00 75.38 263 CYS A C 1
ATOM 1958 O O . CYS A 1 263 ? -4.304 -1.448 -8.991 1.00 75.38 263 CYS A O 1
ATOM 1960 N N . GLY A 1 264 ? -2.846 0.248 -9.064 1.00 69.44 264 GLY A N 1
ATOM 1961 C CA . GLY A 1 264 ? -3.827 1.264 -8.683 1.00 69.44 264 GLY A CA 1
ATOM 1962 C C . GLY A 1 264 ? -3.974 1.464 -7.175 1.00 69.44 264 GLY A C 1
ATOM 1963 O O . GLY A 1 264 ? -5.062 1.852 -6.746 1.00 69.44 264 GLY A O 1
ATOM 1964 N N . GLY A 1 265 ? -2.892 1.238 -6.416 1.00 71.81 265 GLY A N 1
ATOM 1965 C CA . GLY A 1 265 ? -2.745 1.631 -5.011 1.00 71.81 265 GLY A CA 1
ATOM 1966 C C . GLY A 1 265 ? -3.072 3.107 -4.731 1.00 71.81 265 GLY A C 1
ATOM 1967 O O . GLY A 1 265 ? -3.521 3.863 -5.607 1.00 71.81 265 GLY A O 1
ATOM 1968 N N . ASP A 1 266 ? -2.863 3.541 -3.489 1.00 75.69 266 ASP A N 1
ATOM 1969 C CA . ASP A 1 266 ? -3.242 4.883 -3.043 1.00 75.69 266 ASP A CA 1
ATOM 1970 C C . ASP A 1 266 ? -2.355 5.967 -3.708 1.00 75.69 266 ASP A C 1
ATOM 1972 O O . ASP A 1 266 ? -1.639 5.749 -4.695 1.00 75.69 266 ASP A O 1
ATOM 1976 N N . THR A 1 267 ? -2.534 7.218 -3.310 1.00 81.31 267 THR A N 1
ATOM 1977 C CA . THR A 1 267 ? -2.046 8.379 -4.066 1.00 81.31 267 THR A CA 1
ATOM 1978 C C . THR A 1 267 ? -0.674 8.873 -3.622 1.00 81.31 267 THR A C 1
ATOM 1980 O O . THR A 1 267 ? -0.205 9.887 -4.145 1.00 81.31 267 THR A O 1
ATOM 1983 N N . GLN A 1 268 ? -0.021 8.197 -2.678 1.00 88.44 268 GLN A N 1
ATOM 1984 C CA . GLN A 1 268 ? 1.371 8.460 -2.330 1.00 88.44 268 GLN A CA 1
ATOM 1985 C C . GLN A 1 268 ? 2.268 7.990 -3.472 1.00 88.44 268 GLN A C 1
ATOM 1987 O O . GLN A 1 268 ? 2.104 6.882 -3.973 1.00 88.44 268 GLN A O 1
ATOM 1992 N N . TYR A 1 269 ? 3.231 8.828 -3.857 1.00 88.62 269 TYR A N 1
ATOM 1993 C CA . TYR A 1 269 ? 4.319 8.398 -4.728 1.00 88.62 269 TYR A CA 1
ATOM 1994 C C . TYR A 1 269 ? 5.651 8.711 -4.097 1.00 88.62 269 TYR A C 1
ATOM 1996 O O . TYR A 1 269 ? 5.938 9.879 -3.806 1.00 88.62 269 TYR A O 1
ATOM 2004 N N . THR A 1 270 ? 6.483 7.689 -3.973 1.00 89.75 270 THR A N 1
ATOM 2005 C CA . THR A 1 270 ? 7.798 7.793 -3.351 1.00 89.75 270 THR A CA 1
ATOM 2006 C C . THR A 1 270 ? 8.836 6.977 -4.112 1.00 89.75 270 THR A C 1
ATOM 2008 O O . THR A 1 270 ? 8.519 6.151 -4.975 1.00 89.75 270 THR A O 1
ATOM 2011 N N . VAL A 1 271 ? 10.108 7.252 -3.827 1.00 89.81 271 VAL A N 1
ATOM 2012 C CA . VAL A 1 271 ? 11.222 6.480 -4.388 1.00 89.81 271 VAL A CA 1
ATOM 2013 C C . VAL A 1 271 ? 11.204 5.038 -3.893 1.00 89.81 271 VAL A C 1
ATOM 2015 O O . VAL A 1 271 ? 11.452 4.150 -4.705 1.00 89.81 271 VAL A O 1
ATOM 2018 N N . ASP A 1 272 ? 10.874 4.787 -2.626 1.00 89.44 272 ASP A N 1
ATOM 2019 C CA . ASP A 1 272 ? 10.946 3.432 -2.076 1.00 89.44 272 ASP A CA 1
ATOM 2020 C C . ASP A 1 272 ? 9.808 2.556 -2.601 1.00 89.44 272 ASP A C 1
ATOM 2022 O O . ASP A 1 272 ? 10.070 1.437 -3.038 1.00 89.44 272 ASP A O 1
ATOM 2026 N N . ALA A 1 273 ? 8.598 3.104 -2.757 1.00 89.75 273 ALA A N 1
ATOM 2027 C CA . ALA A 1 273 ? 7.532 2.427 -3.497 1.00 89.75 273 ALA A CA 1
ATOM 2028 C C . ALA A 1 273 ? 7.929 2.147 -4.954 1.00 89.75 273 ALA A C 1
ATOM 2030 O O . ALA A 1 273 ? 7.745 1.043 -5.454 1.00 89.75 273 ALA A O 1
ATOM 2031 N N . THR A 1 274 ? 8.570 3.114 -5.622 1.00 89.75 274 THR A N 1
ATOM 2032 C CA . THR A 1 274 ? 9.055 2.913 -6.998 1.00 89.75 274 THR A CA 1
ATOM 2033 C C . THR A 1 274 ? 10.093 1.790 -7.088 1.00 89.75 274 THR A C 1
ATOM 2035 O O . THR A 1 274 ? 10.100 1.050 -8.069 1.00 89.75 274 THR A O 1
ATOM 2038 N N . ASN A 1 275 ? 10.980 1.651 -6.100 1.00 88.62 275 ASN A N 1
ATOM 2039 C CA . ASN A 1 275 ? 11.973 0.577 -6.078 1.00 88.62 275 ASN A CA 1
ATOM 2040 C C . ASN A 1 275 ? 11.359 -0.778 -5.715 1.00 88.62 275 ASN A C 1
ATOM 2042 O O . ASN A 1 275 ? 11.756 -1.780 -6.303 1.00 88.62 275 ASN A O 1
ATOM 2046 N N . HIS A 1 276 ? 10.394 -0.813 -4.793 1.00 88.88 276 HIS A N 1
ATOM 2047 C CA . HIS A 1 276 ? 9.644 -2.027 -4.483 1.00 88.88 276 HIS A CA 1
ATOM 2048 C C . HIS A 1 276 ? 8.907 -2.542 -5.727 1.00 88.88 276 HIS A C 1
ATOM 2050 O O . HIS A 1 276 ? 9.118 -3.688 -6.121 1.00 88.88 276 HIS A O 1
ATOM 2056 N N . ASP A 1 277 ? 8.187 -1.664 -6.431 1.00 87.88 277 ASP A N 1
ATOM 2057 C CA . ASP A 1 277 ? 7.552 -1.988 -7.713 1.00 87.88 277 ASP A CA 1
ATOM 2058 C C . ASP A 1 277 ? 8.571 -2.465 -8.755 1.00 87.88 277 ASP A C 1
ATOM 2060 O O . ASP A 1 277 ? 8.315 -3.412 -9.491 1.00 87.88 277 ASP A O 1
ATOM 2064 N N . GLY A 1 278 ? 9.742 -1.824 -8.827 1.00 86.62 278 GLY A N 1
ATOM 2065 C CA . GLY A 1 278 ? 10.827 -2.239 -9.719 1.00 86.62 278 GLY A CA 1
ATOM 2066 C C . GLY A 1 278 ? 11.343 -3.646 -9.435 1.00 86.62 278 GLY A C 1
ATOM 2067 O O . GLY A 1 278 ? 11.644 -4.371 -10.380 1.00 86.62 278 GLY A O 1
ATOM 2068 N N . CYS A 1 279 ? 11.421 -4.028 -8.159 1.00 86.62 279 CYS A N 1
ATOM 2069 C CA . CYS A 1 279 ? 11.789 -5.380 -7.759 1.00 86.62 279 CYS A CA 1
ATOM 2070 C C . CYS A 1 279 ? 10.732 -6.379 -8.234 1.00 86.62 279 CYS A C 1
ATOM 2072 O O . CYS A 1 279 ? 11.018 -7.227 -9.076 1.00 86.62 279 CYS A O 1
ATOM 2074 N N . VAL A 1 280 ? 9.497 -6.227 -7.750 1.00 85.38 280 VAL A N 1
ATOM 2075 C CA . VAL A 1 280 ? 8.419 -7.206 -7.953 1.00 85.38 280 VAL A CA 1
ATOM 2076 C C . VAL A 1 280 ? 8.041 -7.339 -9.433 1.00 85.38 280 VAL A C 1
ATOM 2078 O O . VAL A 1 280 ? 7.811 -8.438 -9.921 1.00 85.38 280 VAL A O 1
ATOM 2081 N N . ARG A 1 281 ? 8.030 -6.232 -10.186 1.00 83.81 281 ARG A N 1
ATOM 2082 C CA . ARG A 1 281 ? 7.501 -6.175 -11.564 1.00 83.81 281 ARG A CA 1
ATOM 2083 C C . ARG A 1 281 ? 8.552 -6.359 -12.654 1.00 83.81 281 ARG A C 1
ATOM 2085 O O . ARG A 1 281 ? 8.264 -6.111 -13.822 1.00 83.81 281 ARG A O 1
ATOM 2092 N N . ASN A 1 282 ? 9.789 -6.700 -12.297 1.00 82.69 282 ASN A N 1
ATOM 2093 C CA . ASN A 1 282 ? 10.838 -6.982 -13.278 1.00 82.69 282 ASN A CA 1
ATOM 2094 C C . ASN A 1 282 ? 11.521 -8.328 -13.034 1.00 82.69 282 ASN A C 1
ATOM 2096 O O . ASN A 1 282 ? 12.740 -8.445 -13.155 1.00 82.69 282 ASN A O 1
ATOM 2100 N N . GLY A 1 283 ? 10.715 -9.340 -12.708 1.00 69.56 283 GLY A N 1
ATOM 2101 C CA . GLY A 1 283 ? 11.140 -10.739 -12.663 1.00 69.56 283 GLY A CA 1
ATOM 2102 C C . GLY A 1 283 ? 11.395 -11.309 -11.268 1.00 69.56 283 GLY A C 1
ATOM 2103 O O . GLY A 1 283 ? 11.738 -12.485 -11.164 1.00 69.56 283 GLY A O 1
ATOM 2104 N N . HIS A 1 284 ? 11.208 -10.537 -10.191 1.00 71.19 284 HIS A N 1
ATOM 2105 C CA . HIS A 1 284 ? 11.373 -11.057 -8.833 1.00 71.19 284 HIS A CA 1
ATOM 2106 C C . HIS A 1 284 ? 10.046 -11.466 -8.205 1.00 71.19 284 HIS A C 1
ATOM 2108 O O . HIS A 1 284 ? 8.997 -10.873 -8.434 1.00 71.19 284 HIS A O 1
ATOM 2114 N N . ALA A 1 285 ? 10.134 -12.459 -7.330 1.00 72.31 285 ALA A N 1
ATOM 2115 C CA . ALA A 1 285 ? 9.082 -12.785 -6.388 1.00 72.31 285 ALA A CA 1
ATOM 2116 C C . ALA A 1 285 ? 9.017 -11.783 -5.231 1.00 72.31 285 ALA A C 1
ATOM 2118 O O . ALA A 1 285 ? 10.049 -11.241 -4.816 1.00 72.31 285 ALA A O 1
ATOM 2119 N N . LEU A 1 286 ? 7.814 -11.623 -4.674 1.00 72.00 286 LEU A N 1
ATOM 2120 C CA . LEU A 1 286 ? 7.550 -10.851 -3.461 1.00 72.00 286 LEU A CA 1
ATOM 2121 C C . LEU A 1 286 ? 8.478 -11.284 -2.329 1.00 72.00 286 LEU A C 1
ATOM 2123 O O . LEU A 1 286 ? 9.172 -10.448 -1.759 1.00 72.00 286 LEU A O 1
ATOM 2127 N N . ALA A 1 287 ? 8.554 -12.594 -2.082 1.00 75.06 287 ALA A N 1
ATOM 2128 C CA . ALA A 1 287 ? 9.491 -13.184 -1.136 1.00 75.06 287 ALA A CA 1
ATOM 2129 C C . ALA A 1 287 ? 10.875 -13.344 -1.778 1.00 75.06 287 ALA A C 1
ATOM 2131 O O . ALA A 1 287 ? 11.212 -14.372 -2.375 1.00 75.06 287 ALA A O 1
ATOM 2132 N N . SER A 1 288 ? 11.701 -12.308 -1.653 1.00 73.94 288 SER A N 1
ATOM 2133 C CA . SER A 1 288 ? 13.120 -12.368 -1.996 1.00 73.94 288 SER A CA 1
ATOM 2134 C C . SER A 1 288 ? 13.910 -11.401 -1.126 1.00 73.94 288 SER A C 1
ATOM 2136 O O . SER A 1 288 ? 13.427 -10.326 -0.797 1.00 73.94 288 SER A O 1
ATOM 2138 N N . ALA A 1 289 ? 15.167 -11.726 -0.804 1.00 67.94 289 ALA A N 1
ATOM 2139 C CA . ALA A 1 289 ? 15.971 -10.920 0.123 1.00 67.94 289 ALA A CA 1
ATOM 2140 C C . ALA A 1 289 ? 16.055 -9.423 -0.245 1.00 67.94 289 ALA A C 1
ATOM 2142 O O . ALA A 1 289 ? 16.253 -8.588 0.633 1.00 67.94 289 ALA A O 1
ATOM 2143 N N . TYR A 1 290 ? 15.927 -9.078 -1.531 1.00 76.00 290 TYR A N 1
ATOM 2144 C CA . TYR A 1 290 ? 15.884 -7.687 -1.973 1.00 76.00 290 TYR A CA 1
ATOM 2145 C C . TYR A 1 290 ? 14.464 -7.108 -1.992 1.00 76.00 290 TYR A C 1
ATOM 2147 O O . TYR A 1 290 ? 14.280 -5.994 -1.504 1.00 76.00 290 TYR A O 1
ATOM 2155 N N . CYS A 1 291 ? 13.458 -7.830 -2.507 1.00 83.00 291 CYS A N 1
ATOM 2156 C CA . CYS A 1 291 ? 12.079 -7.331 -2.463 1.00 83.00 291 CYS A CA 1
ATOM 2157 C C . CYS A 1 291 ? 11.599 -7.153 -1.014 1.00 83.00 291 CYS A C 1
ATOM 2159 O O . CYS A 1 291 ? 10.909 -6.176 -0.752 1.00 83.00 291 CYS A O 1
ATOM 2161 N N . ASP A 1 292 ? 12.049 -7.987 -0.072 1.00 83.50 292 ASP A N 1
ATOM 2162 C CA . ASP A 1 292 ? 11.785 -7.869 1.368 1.00 83.50 292 ASP A CA 1
ATOM 2163 C C . ASP A 1 292 ? 12.361 -6.567 1.959 1.00 83.50 292 ASP A C 1
ATOM 2165 O O . ASP A 1 292 ? 11.721 -5.899 2.777 1.00 83.50 292 ASP A O 1
ATOM 2169 N N . ASP A 1 293 ? 13.570 -6.178 1.534 1.00 78.25 293 ASP A N 1
ATOM 2170 C CA . ASP A 1 293 ? 14.227 -4.926 1.939 1.00 78.25 293 ASP A CA 1
ATOM 2171 C C . ASP A 1 293 ? 13.519 -3.703 1.341 1.00 78.25 293 ASP A C 1
ATOM 2173 O O . ASP A 1 293 ? 13.274 -2.710 2.034 1.00 78.25 293 ASP A O 1
ATOM 2177 N N . GLN A 1 294 ? 13.119 -3.785 0.069 1.00 84.69 294 GLN A N 1
ATOM 2178 C CA . GLN A 1 294 ? 12.351 -2.716 -0.567 1.00 84.69 294 GLN A CA 1
ATOM 2179 C C . GLN A 1 294 ? 10.933 -2.615 0.005 1.00 84.69 294 GLN A C 1
ATOM 2181 O O . GLN A 1 294 ? 10.470 -1.509 0.248 1.00 84.69 294 GLN A O 1
ATOM 2186 N N . PHE A 1 295 ? 10.273 -3.735 0.309 1.00 87.00 295 PHE A N 1
ATOM 2187 C CA . PHE A 1 295 ? 8.982 -3.776 1.005 1.00 87.00 295 PHE A CA 1
ATOM 2188 C C . PHE A 1 295 ? 9.089 -3.126 2.387 1.00 87.00 295 PHE A C 1
ATOM 2190 O O . PHE A 1 295 ? 8.298 -2.257 2.755 1.00 87.00 295 PHE A O 1
ATOM 2197 N N . THR A 1 296 ? 10.129 -3.494 3.137 1.00 85.94 296 THR A N 1
ATOM 2198 C CA . THR A 1 296 ? 10.456 -2.914 4.443 1.00 85.94 296 THR A CA 1
ATOM 2199 C C . THR A 1 296 ? 10.645 -1.402 4.350 1.00 85.94 296 THR A C 1
ATOM 2201 O O . THR A 1 296 ? 10.183 -0.697 5.246 1.00 85.94 296 THR A O 1
ATOM 2204 N N . SER A 1 297 ? 11.305 -0.923 3.295 1.00 85.69 297 SER A N 1
ATOM 2205 C CA . SER A 1 297 ? 11.558 0.505 3.055 1.00 85.69 297 SER A CA 1
ATOM 2206 C C . SER A 1 297 ? 10.339 1.249 2.494 1.00 85.69 297 SER A C 1
ATOM 2208 O O . SER A 1 297 ? 10.209 2.442 2.700 1.00 85.69 297 SER A O 1
ATOM 2210 N N . ALA A 1 298 ? 9.428 0.570 1.794 1.00 88.44 298 ALA A N 1
ATOM 2211 C CA . ALA A 1 298 ? 8.189 1.160 1.284 1.00 88.44 298 ALA A CA 1
ATOM 2212 C C . ALA A 1 298 ? 7.055 1.165 2.330 1.00 88.44 298 ALA A C 1
ATOM 2214 O O . ALA A 1 298 ? 6.042 1.844 2.154 1.00 88.44 298 ALA A O 1
ATOM 2215 N N . SER A 1 299 ? 7.198 0.404 3.420 1.00 89.81 299 SER A N 1
ATOM 2216 C CA . SER A 1 299 ? 6.151 0.238 4.433 1.00 89.81 299 SER A CA 1
ATOM 2217 C C . SER A 1 299 ? 5.837 1.528 5.195 1.00 89.81 299 SER A C 1
ATOM 2219 O O . SER A 1 299 ? 4.670 1.843 5.420 1.00 89.81 299 SER A O 1
ATOM 2221 N N . ASP A 1 300 ? 6.845 2.295 5.613 1.00 88.31 300 ASP A N 1
ATOM 2222 C CA . ASP A 1 300 ? 6.627 3.584 6.279 1.00 88.31 300 ASP A CA 1
ATOM 2223 C C . ASP A 1 300 ? 6.126 4.653 5.307 1.00 88.31 300 ASP A C 1
ATOM 2225 O O . ASP A 1 300 ? 5.249 5.440 5.677 1.00 88.31 300 ASP A O 1
ATOM 2229 N N . ASP A 1 301 ? 6.583 4.621 4.056 1.00 89.88 301 ASP A N 1
ATOM 2230 C CA . ASP A 1 301 ? 6.030 5.447 2.986 1.00 89.88 301 ASP A CA 1
ATOM 2231 C C . ASP A 1 301 ? 4.524 5.197 2.811 1.00 89.88 301 ASP A C 1
ATOM 2233 O O . ASP A 1 301 ? 3.728 6.139 2.791 1.00 89.88 301 ASP A O 1
ATOM 2237 N N . GLU A 1 302 ? 4.090 3.938 2.744 1.00 89.69 302 GLU A N 1
ATOM 2238 C CA . GLU A 1 302 ? 2.666 3.617 2.626 1.00 89.69 302 GLU A CA 1
ATOM 2239 C C . GLU A 1 302 ? 1.872 4.128 3.835 1.00 89.69 302 GLU A C 1
ATOM 2241 O O . GLU A 1 302 ? 0.831 4.769 3.679 1.00 89.69 302 GLU A O 1
ATOM 2246 N N . LEU A 1 303 ? 2.376 3.958 5.057 1.00 89.31 303 LEU A N 1
ATOM 2247 C CA . LEU A 1 303 ? 1.653 4.412 6.247 1.00 89.31 303 LEU A CA 1
ATOM 2248 C C . LEU A 1 303 ? 1.627 5.935 6.408 1.00 89.31 303 LEU A C 1
ATOM 2250 O O . LEU A 1 303 ? 0.602 6.480 6.837 1.00 89.31 303 LEU A O 1
ATOM 2254 N N . TYR A 1 304 ? 2.700 6.641 6.049 1.00 88.50 304 TYR A N 1
ATOM 2255 C CA . TYR A 1 304 ? 2.917 8.024 6.483 1.00 88.50 304 TYR A CA 1
ATOM 2256 C C . TYR A 1 304 ? 3.224 9.026 5.375 1.00 88.50 304 TYR A C 1
ATOM 2258 O O . TYR A 1 304 ? 3.068 10.227 5.624 1.00 88.50 304 TYR A O 1
ATOM 2266 N N . ALA A 1 305 ? 3.618 8.598 4.173 1.00 89.25 305 ALA A N 1
ATOM 2267 C CA . ALA A 1 305 ? 3.861 9.539 3.090 1.00 89.25 305 ALA A CA 1
ATOM 2268 C C . ALA A 1 305 ? 2.579 10.307 2.732 1.00 89.25 305 ALA A C 1
ATOM 2270 O O . ALA A 1 305 ? 1.436 9.835 2.874 1.00 89.25 305 ALA A O 1
ATOM 2271 N N . GLY A 1 306 ? 2.795 11.549 2.298 1.00 86.94 306 GLY A N 1
ATOM 2272 C CA . GLY A 1 306 ? 1.725 12.443 1.885 1.00 86.94 306 GLY A CA 1
ATOM 2273 C C . GLY A 1 306 ? 1.074 11.972 0.588 1.00 86.94 306 GLY A C 1
ATOM 2274 O O . GLY A 1 306 ? 1.731 11.431 -0.297 1.00 86.94 306 GLY A O 1
ATOM 2275 N N . ASN A 1 307 ? -0.221 12.224 0.456 1.00 86.38 307 ASN A N 1
ATOM 2276 C CA . ASN A 1 307 ? -0.944 11.982 -0.784 1.00 86.38 307 ASN A CA 1
ATOM 2277 C C . ASN A 1 307 ? -0.526 12.996 -1.857 1.00 86.38 307 ASN A C 1
ATOM 2279 O O . ASN A 1 307 ? -0.289 14.174 -1.571 1.00 86.38 307 ASN A O 1
ATOM 2283 N N . CYS A 1 308 ? -0.421 12.551 -3.108 1.00 81.31 308 CYS A N 1
ATOM 2284 C CA . CYS A 1 308 ? -0.064 13.435 -4.209 1.00 81.31 308 CYS A CA 1
ATOM 2285 C C . CYS A 1 308 ? -1.269 14.163 -4.811 1.00 81.31 308 CYS A C 1
ATOM 2287 O O . CYS A 1 308 ? -1.057 15.202 -5.442 1.00 81.31 308 CYS A O 1
ATOM 2289 N N . TYR A 1 309 ? -2.500 13.682 -4.634 1.00 72.31 309 TYR A N 1
ATOM 2290 C CA . TYR A 1 309 ? -3.719 14.325 -5.137 1.00 72.31 309 TYR A CA 1
ATOM 2291 C C . TYR A 1 309 ? -4.914 14.124 -4.209 1.00 72.31 309 TYR A C 1
ATOM 2293 O O . TYR A 1 309 ? -4.922 13.131 -3.450 1.00 72.31 309 TYR A O 1
#

Mean predicted aligned error: 10.44 Å